Protein AF-A0A9E2D275-F1 (afdb_monomer)

Sequence (272 aa):
MRRSPLTLILDYNFMIFQKTLVPFGWICVVFSLLLLLASIFDAEAPVVVIVILFSPLLLIGIYCIWKKEKIIDGAMKRYQKNALRIQSVEQFIINKLDALKRRREAVQEVKLIVAKYCRNCGKDVNAKAEICTNCGVRPLNEKKFCQECGVETNSNQEICIKCGVRLKTFMSNTANGSPANTDFSNLPQYYQDEFRKIFESNETYKGKWNWAAFGFGPIWALTKGVWVAPLIDIVGASATLGVVGVIYWFIFAIRGNYMYYSYIAKNKQLPI

Structure (mmCIF, N/CA/C/O backbone):
data_AF-A0A9E2D275-F1
#
_entry.id   AF-A0A9E2D275-F1
#
loop_
_atom_site.group_PDB
_atom_site.id
_atom_site.type_symbol
_atom_site.label_atom_id
_atom_site.label_alt_id
_atom_site.label_comp_id
_atom_site.label_asym_id
_atom_site.label_entity_id
_atom_site.label_seq_id
_atom_site.pdbx_PDB_ins_code
_atom_site.Cartn_x
_atom_site.Cartn_y
_atom_site.Cartn_z
_atom_site.occupancy
_atom_site.B_iso_or_equiv
_atom_site.auth_seq_id
_atom_site.auth_comp_id
_atom_site.auth_asym_id
_atom_site.auth_atom_id
_atom_site.pdbx_PDB_model_num
ATOM 1 N N . MET A 1 1 ? -11.882 21.666 -11.024 1.00 42.66 1 MET A N 1
ATOM 2 C CA . MET A 1 1 ? -12.859 21.307 -12.077 1.00 42.66 1 MET A CA 1
ATOM 3 C C . MET A 1 1 ? -12.354 20.076 -12.817 1.00 42.66 1 MET A C 1
ATOM 5 O O . MET A 1 1 ? -11.338 20.160 -13.493 1.00 42.66 1 MET A O 1
ATOM 9 N N . ARG A 1 2 ? -12.980 18.912 -12.607 1.00 47.31 2 ARG A N 1
ATOM 10 C CA . ARG A 1 2 ? -12.556 17.628 -13.191 1.00 47.31 2 ARG A CA 1
ATOM 11 C C . ARG A 1 2 ? -13.205 17.522 -14.581 1.00 47.31 2 ARG A C 1
ATOM 13 O O . ARG A 1 2 ? -14.423 17.407 -14.660 1.00 47.31 2 ARG A O 1
ATOM 20 N N . ARG A 1 3 ? -12.422 17.672 -15.660 1.00 54.16 3 ARG A N 1
ATOM 21 C CA . ARG A 1 3 ? -12.935 17.548 -17.040 1.00 54.16 3 ARG A CA 1
ATOM 22 C C . ARG A 1 3 ? -13.504 16.141 -17.232 1.00 54.16 3 ARG A C 1
ATOM 24 O O . ARG A 1 3 ? -12.900 15.171 -16.773 1.00 54.16 3 ARG A O 1
ATOM 31 N N . SER A 1 4 ? -14.684 16.040 -17.839 1.00 61.75 4 SER A N 1
ATOM 32 C CA . SER A 1 4 ? -15.336 14.751 -18.050 1.00 61.75 4 SER A CA 1
ATOM 33 C C . SER A 1 4 ? -14.550 13.919 -19.077 1.00 61.75 4 SER A C 1
ATOM 35 O O . SER A 1 4 ? -13.890 14.473 -19.955 1.00 61.75 4 SER A O 1
ATOM 37 N N . PRO A 1 5 ? -14.612 12.580 -19.016 1.00 60.28 5 PRO A N 1
ATOM 38 C CA . PRO A 1 5 ? -13.927 11.722 -19.985 1.00 60.28 5 PRO A CA 1
ATOM 39 C C . PRO A 1 5 ? -14.334 12.009 -21.438 1.00 60.28 5 PRO A C 1
ATOM 41 O O . PRO A 1 5 ? -13.529 11.835 -22.347 1.00 60.28 5 PRO A O 1
ATOM 44 N N . LEU A 1 6 ? -15.563 12.494 -21.656 1.00 56.44 6 LEU A N 1
ATOM 45 C CA . LEU A 1 6 ? -16.073 12.865 -22.977 1.00 56.44 6 LEU A CA 1
ATOM 46 C C . LEU A 1 6 ? -15.348 14.073 -23.583 1.00 56.44 6 LEU A C 1
ATOM 48 O O . LEU A 1 6 ? -15.085 14.075 -24.783 1.00 56.44 6 LEU A O 1
ATOM 52 N N . THR A 1 7 ? -14.987 15.077 -22.776 1.00 65.94 7 THR A N 1
ATOM 53 C CA . THR A 1 7 ? -14.269 16.251 -23.295 1.00 65.94 7 THR A CA 1
ATOM 54 C C . THR A 1 7 ? -12.829 15.907 -23.667 1.00 65.94 7 THR A C 1
ATOM 56 O O . THR A 1 7 ? -12.340 16.372 -24.688 1.00 65.94 7 THR A O 1
ATOM 59 N N . LEU A 1 8 ? -12.196 14.979 -22.941 1.00 65.12 8 LEU A N 1
ATOM 60 C CA . LEU A 1 8 ? -10.883 14.432 -23.309 1.00 65.12 8 LEU A CA 1
ATOM 61 C C . LEU A 1 8 ? -10.904 13.649 -24.635 1.00 65.12 8 LEU A C 1
ATOM 63 O O . LEU A 1 8 ? -9.911 13.648 -25.358 1.00 65.12 8 LEU A O 1
ATOM 67 N N . ILE A 1 9 ? -12.019 12.988 -24.966 1.00 61.38 9 ILE A N 1
ATOM 68 C CA . ILE A 1 9 ? -12.172 12.245 -26.228 1.00 61.38 9 ILE A CA 1
ATOM 69 C C . ILE A 1 9 ? -12.334 13.203 -27.417 1.00 61.38 9 ILE A C 1
ATOM 71 O O . ILE A 1 9 ? -11.731 12.980 -28.467 1.00 61.38 9 ILE A O 1
ATOM 75 N N . LEU A 1 10 ? -13.116 14.275 -27.256 1.00 65.44 10 LEU A N 1
ATOM 76 C CA . LEU A 1 10 ? -13.313 15.283 -28.303 1.00 65.44 10 LEU A CA 1
ATOM 77 C C . LEU A 1 10 ? -12.023 16.067 -28.591 1.00 65.44 10 LEU A C 1
ATOM 79 O O . LEU A 1 10 ? -11.655 16.209 -29.758 1.00 65.44 10 LEU A O 1
ATOM 83 N N . ASP A 1 11 ? -11.290 16.467 -27.547 1.00 69.94 11 ASP A N 1
ATOM 84 C CA . ASP A 1 11 ? -10.000 17.158 -27.680 1.00 69.94 11 ASP A CA 1
ATOM 85 C C . ASP A 1 11 ? -8.958 16.282 -28.410 1.00 69.94 11 ASP A C 1
ATOM 87 O O . ASP A 1 11 ? -8.165 16.768 -29.218 1.00 69.94 11 ASP A O 1
ATOM 91 N N . TYR A 1 12 ? -8.983 14.965 -28.177 1.00 66.31 12 TYR A N 1
ATOM 92 C CA . TYR A 1 12 ? -8.072 14.012 -28.814 1.00 66.31 12 TYR A CA 1
ATOM 93 C C . TYR A 1 12 ? -8.376 13.785 -30.300 1.00 66.31 12 TYR A C 1
ATOM 95 O O . TYR A 1 12 ? -7.458 13.835 -31.120 1.00 66.31 12 TYR A O 1
ATOM 103 N N . ASN A 1 13 ? -9.648 13.591 -30.668 1.00 62.88 13 ASN A N 1
ATOM 104 C CA . ASN A 1 13 ? -10.039 13.419 -32.072 1.00 62.88 13 ASN A CA 1
ATOM 105 C C . ASN A 1 13 ? -9.713 14.671 -32.905 1.00 62.88 13 ASN A C 1
ATOM 107 O O . ASN A 1 13 ? -9.234 14.554 -34.033 1.00 62.88 13 ASN A O 1
ATOM 111 N N . PHE A 1 14 ? -9.897 15.862 -32.328 1.00 68.25 14 PHE A N 1
ATOM 112 C CA . PHE A 1 14 ? -9.516 17.127 -32.957 1.00 68.25 14 PHE A CA 1
ATOM 113 C C . PHE A 1 14 ? -7.990 17.256 -33.125 1.00 68.25 14 PHE A C 1
ATOM 115 O O . PHE A 1 14 ? -7.507 17.637 -34.192 1.00 68.25 14 PHE A O 1
ATOM 122 N N . MET A 1 15 ? -7.211 16.855 -32.112 1.00 65.94 15 MET A N 1
ATOM 123 C CA . MET A 1 15 ? -5.747 16.892 -32.179 1.00 65.94 15 MET A CA 1
ATOM 124 C C . MET A 1 15 ? -5.167 15.893 -33.199 1.00 65.94 15 MET A C 1
ATOM 126 O O . MET A 1 15 ? -4.182 16.216 -33.865 1.00 65.94 15 MET A O 1
ATOM 130 N N . ILE A 1 16 ? -5.761 14.701 -33.348 1.00 59.97 16 ILE A N 1
ATOM 131 C CA . ILE A 1 16 ? -5.366 13.732 -34.388 1.00 59.97 16 ILE A CA 1
ATOM 132 C C . ILE A 1 16 ? -5.643 14.299 -35.777 1.00 59.97 16 ILE A C 1
ATOM 134 O O . ILE A 1 16 ? -4.751 14.275 -36.626 1.00 59.97 16 ILE A O 1
ATOM 138 N N . PHE A 1 17 ? -6.842 14.847 -36.000 1.00 59.75 17 PHE A N 1
ATOM 139 C CA . PHE A 1 17 ? -7.238 15.416 -37.289 1.00 59.75 17 PHE A CA 1
ATOM 140 C C . PHE A 1 17 ? -6.269 16.515 -37.751 1.00 59.75 17 PHE A C 1
ATOM 142 O O . PHE A 1 17 ? -5.816 16.512 -38.895 1.00 59.75 17 PHE A O 1
ATOM 149 N N . GLN A 1 18 ? -5.862 17.401 -36.837 1.00 59.53 18 GLN A N 1
ATOM 150 C CA . GLN A 1 18 ? -4.934 18.488 -37.149 1.00 59.53 18 GLN A CA 1
ATOM 151 C C . GLN A 1 18 ? -3.500 18.002 -37.440 1.00 59.53 18 GLN A C 1
ATOM 153 O O . GLN A 1 18 ? -2.785 18.628 -38.221 1.00 59.53 18 GLN A O 1
ATOM 158 N N . LYS A 1 19 ? -3.060 16.892 -36.834 1.00 59.81 19 LYS A N 1
ATOM 159 C CA . LYS A 1 19 ? -1.675 16.401 -36.952 1.00 59.81 19 LYS A CA 1
ATOM 160 C C . LYS A 1 19 ? -1.439 15.412 -38.091 1.00 59.81 19 LYS A C 1
ATOM 162 O O . LYS A 1 19 ? -0.292 15.257 -38.493 1.00 59.81 19 LYS A O 1
ATOM 167 N N . THR A 1 20 ? -2.476 14.757 -38.607 1.00 57.22 20 THR A N 1
ATOM 168 C CA . THR A 1 20 ? -2.333 13.695 -39.622 1.00 57.22 20 THR A CA 1
ATOM 169 C C . THR A 1 20 ? -2.683 14.155 -41.033 1.00 57.22 20 THR A C 1
ATOM 171 O O . THR A 1 20 ? -1.906 13.927 -41.954 1.00 57.22 20 THR A O 1
ATOM 174 N N . LEU A 1 21 ? -3.805 14.850 -41.226 1.00 57.62 21 LEU A N 1
ATOM 175 C CA . LEU A 1 21 ? -4.276 15.222 -42.568 1.00 57.62 21 LEU A CA 1
ATOM 176 C C . LEU A 1 21 ? -3.505 16.393 -43.188 1.00 57.62 21 LEU A C 1
ATOM 178 O O . LEU A 1 21 ? -3.302 16.430 -44.399 1.00 57.62 21 LEU A O 1
ATOM 182 N N . VAL A 1 22 ? -3.021 17.321 -42.361 1.00 59.62 22 VAL A N 1
ATOM 183 C CA . VAL A 1 22 ? -2.295 18.509 -42.828 1.00 59.62 22 VAL A CA 1
ATOM 184 C C . VAL A 1 22 ? -0.918 18.161 -43.427 1.00 59.62 22 VAL A C 1
ATOM 186 O O . VAL A 1 22 ? -0.677 18.540 -44.571 1.00 59.62 22 VAL A O 1
ATOM 189 N N . PRO A 1 23 ? -0.010 17.418 -42.761 1.00 61.00 23 PRO A N 1
ATOM 190 C CA .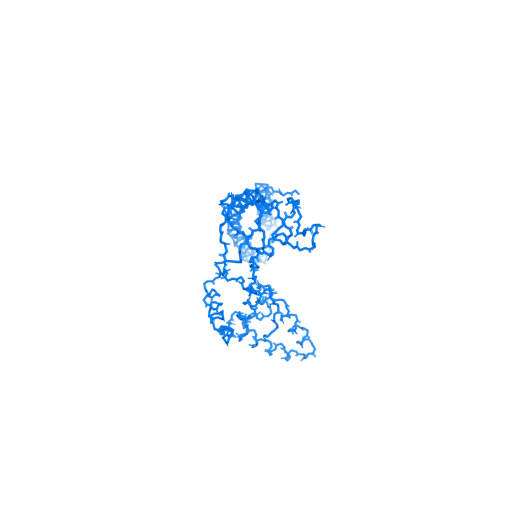 PRO A 1 23 ? 1.331 17.185 -43.309 1.00 61.00 23 PRO A CA 1
ATOM 191 C C . PRO A 1 23 ? 1.350 16.274 -44.547 1.00 61.00 23 PRO A C 1
ATOM 193 O O . PRO A 1 23 ? 2.173 16.493 -45.433 1.00 61.00 23 PRO A O 1
ATOM 196 N N . PHE A 1 24 ? 0.437 15.301 -44.661 1.00 61.09 24 PHE A N 1
ATOM 197 C CA . PHE A 1 24 ? 0.357 14.438 -45.850 1.00 61.09 24 PHE A CA 1
ATOM 198 C C . PHE A 1 24 ? -0.048 15.215 -47.111 1.00 61.09 24 PHE A C 1
ATOM 200 O O . PHE A 1 24 ? 0.517 14.977 -48.178 1.00 61.09 24 PHE A O 1
ATOM 207 N N . GLY A 1 25 ? -0.963 16.184 -46.987 1.00 67.44 25 GLY A N 1
ATOM 208 C CA . GLY A 1 25 ? -1.340 17.059 -48.099 1.00 67.44 25 GLY A CA 1
ATOM 209 C C . GLY A 1 25 ? -0.167 17.908 -48.594 1.00 67.44 25 GLY A C 1
ATOM 210 O O . GLY A 1 25 ? 0.095 17.962 -49.794 1.00 67.44 25 GLY A O 1
ATOM 211 N N . TRP A 1 26 ? 0.599 18.504 -47.675 1.00 67.50 26 TRP A N 1
ATOM 212 C CA . TRP A 1 26 ? 1.756 19.333 -48.029 1.00 67.50 26 TRP A CA 1
ATOM 213 C C . TRP A 1 26 ? 2.893 18.536 -48.675 1.00 67.50 26 TRP A C 1
ATOM 215 O O . TRP A 1 26 ? 3.494 19.019 -49.630 1.00 67.50 26 TRP A O 1
ATOM 225 N N . ILE A 1 27 ? 3.164 17.308 -48.223 1.00 70.00 27 ILE A N 1
ATOM 226 C CA . ILE A 1 27 ? 4.230 16.473 -48.801 1.00 70.00 27 ILE A CA 1
ATOM 227 C C . ILE A 1 27 ? 3.905 16.084 -50.250 1.00 70.00 27 ILE A C 1
ATOM 229 O O . ILE A 1 27 ? 4.774 16.196 -51.113 1.00 70.00 27 ILE A O 1
ATOM 233 N N . CYS A 1 28 ? 2.660 15.699 -50.550 1.00 67.44 28 CYS A N 1
ATOM 234 C CA . CYS A 1 28 ? 2.246 15.382 -51.922 1.00 67.44 28 CYS A CA 1
ATOM 235 C C . CYS A 1 28 ? 2.307 16.607 -52.845 1.00 67.44 28 CYS A C 1
ATOM 237 O O . CYS A 1 28 ? 2.733 16.484 -53.994 1.00 67.44 28 CYS A O 1
ATOM 239 N N . VAL A 1 29 ? 1.928 17.788 -52.346 1.00 74.69 29 VAL A N 1
ATOM 240 C CA . VAL A 1 29 ? 2.002 19.044 -53.110 1.00 74.69 29 VAL A CA 1
ATOM 241 C C . VAL A 1 29 ? 3.455 19.432 -53.382 1.00 74.69 29 VAL A C 1
ATOM 243 O O . VAL A 1 29 ? 3.794 19.723 -54.524 1.00 74.69 29 VAL A O 1
ATOM 246 N N . VAL A 1 30 ? 4.335 19.366 -52.378 1.00 76.44 30 VAL A N 1
ATOM 247 C CA . VAL A 1 30 ? 5.764 19.687 -52.533 1.00 76.44 30 VAL A CA 1
ATOM 248 C C . VAL A 1 30 ? 6.457 18.699 -53.473 1.00 76.44 30 VAL A C 1
ATOM 250 O O . VAL A 1 30 ? 7.217 19.118 -54.341 1.00 76.44 30 VAL A O 1
ATOM 253 N N . PHE A 1 31 ? 6.164 17.401 -53.362 1.00 74.69 31 PHE A N 1
ATOM 254 C CA . PHE A 1 31 ? 6.733 16.384 -54.248 1.00 74.69 31 PHE A CA 1
ATOM 255 C C . PHE A 1 31 ? 6.256 16.549 -55.699 1.00 74.69 31 PHE A C 1
ATOM 257 O O . PHE A 1 31 ? 7.064 16.486 -56.623 1.00 74.69 31 PHE A O 1
ATOM 264 N N . SER A 1 32 ? 4.967 16.847 -55.902 1.00 77.75 32 SER A N 1
ATOM 265 C CA . SER A 1 32 ? 4.414 17.115 -57.238 1.00 77.75 32 SER A CA 1
ATOM 266 C C . SER A 1 32 ? 5.001 18.391 -57.850 1.00 77.75 32 SER A C 1
ATOM 268 O O . SER A 1 32 ? 5.326 18.405 -59.032 1.00 77.75 32 SER A O 1
ATOM 270 N N . LEU A 1 33 ? 5.202 19.443 -57.046 1.00 75.00 33 LEU A N 1
ATOM 271 C CA . LEU A 1 33 ? 5.814 20.697 -57.490 1.00 75.00 33 LEU A CA 1
ATOM 272 C C . LEU A 1 33 ? 7.294 20.509 -57.859 1.00 75.00 33 LEU A C 1
ATOM 274 O O . LEU A 1 33 ? 7.745 21.062 -58.855 1.00 75.00 33 LEU A O 1
ATOM 278 N N . LEU A 1 34 ? 8.041 19.700 -57.100 1.00 72.00 34 LEU A N 1
ATOM 279 C CA . LEU A 1 34 ? 9.446 19.388 -57.38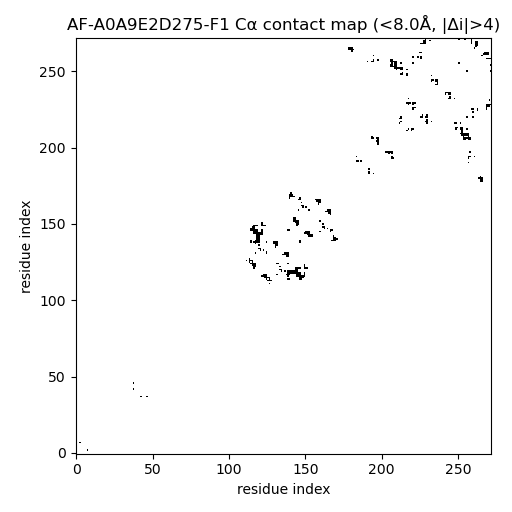5 1.00 72.00 34 LEU A CA 1
ATOM 280 C C . LEU A 1 34 ? 9.617 18.559 -58.663 1.00 72.00 34 LEU A C 1
ATOM 282 O O . LEU A 1 34 ? 10.528 18.836 -59.438 1.00 72.00 34 LEU A O 1
ATOM 286 N N . LEU A 1 35 ? 8.733 17.588 -58.917 1.00 71.12 35 LEU A N 1
ATOM 287 C CA . LEU A 1 35 ? 8.729 16.828 -60.173 1.00 71.12 35 LEU A CA 1
ATOM 288 C C . LEU A 1 35 ? 8.381 17.713 -61.376 1.00 71.12 35 LEU A C 1
ATOM 290 O O . LEU A 1 35 ? 9.002 17.599 -62.430 1.00 71.12 35 LEU A O 1
ATOM 294 N N . LEU A 1 36 ? 7.426 18.627 -61.203 1.00 73.12 36 LEU A N 1
ATOM 295 C CA . LEU A 1 36 ? 7.015 19.558 -62.249 1.00 73.12 36 LEU A CA 1
ATOM 296 C C . LEU A 1 36 ? 8.124 20.584 -62.543 1.00 73.12 36 LEU A C 1
ATOM 298 O O . LEU A 1 36 ? 8.441 20.824 -63.704 1.00 73.12 36 LEU A O 1
ATOM 302 N N . LEU A 1 37 ? 8.808 21.098 -61.515 1.00 69.81 37 LEU A N 1
ATOM 303 C CA . LEU A 1 37 ? 9.999 21.940 -61.676 1.00 69.81 37 LEU A CA 1
ATOM 304 C C . LEU A 1 37 ? 11.154 21.183 -62.350 1.00 69.81 37 LEU A C 1
ATOM 306 O O . LEU A 1 37 ? 11.775 21.723 -63.259 1.00 69.81 37 LEU A O 1
ATOM 310 N N . ALA A 1 38 ? 11.407 19.924 -61.986 1.00 64.75 38 ALA A N 1
ATOM 311 C CA . ALA A 1 38 ? 12.437 19.111 -62.637 1.00 64.75 38 ALA A CA 1
ATOM 312 C C . ALA A 1 38 ? 12.160 18.891 -64.137 1.00 64.75 38 ALA A C 1
ATOM 314 O O . ALA A 1 38 ? 13.101 18.858 -64.925 1.00 64.75 38 ALA A O 1
ATOM 315 N N . SER A 1 39 ? 10.883 18.802 -64.538 1.00 67.69 39 SER A N 1
ATOM 316 C CA . SER A 1 39 ? 10.485 18.683 -65.950 1.00 67.69 39 SER A CA 1
ATOM 317 C C . SER A 1 39 ? 10.586 19.985 -66.754 1.00 67.69 39 SER A C 1
ATOM 319 O O . SER A 1 39 ? 10.698 19.932 -67.972 1.00 67.69 39 SER A O 1
ATOM 321 N N . ILE A 1 40 ? 10.554 21.149 -66.092 1.00 70.94 40 ILE A N 1
ATOM 322 C CA . ILE A 1 40 ? 10.630 22.466 -66.749 1.00 70.94 40 ILE A CA 1
ATOM 323 C C . ILE A 1 40 ? 12.082 22.876 -67.045 1.00 70.94 40 ILE A C 1
ATOM 325 O O . ILE A 1 40 ? 12.318 23.629 -67.984 1.00 70.94 40 ILE A O 1
ATOM 329 N N . PHE A 1 41 ? 13.053 22.405 -66.256 1.00 65.38 41 PHE A N 1
ATOM 330 C CA . PHE A 1 41 ? 14.435 22.903 -66.290 1.00 65.38 41 PHE A CA 1
ATOM 331 C C . PHE A 1 41 ? 15.448 22.010 -67.035 1.00 65.38 41 PHE A C 1
ATOM 333 O O . PHE A 1 41 ? 16.641 22.257 -66.890 1.00 65.38 41 PHE A O 1
ATOM 340 N N . ASP A 1 42 ? 15.014 20.997 -67.806 1.00 64.62 42 ASP A N 1
ATOM 341 C CA . ASP A 1 42 ? 15.900 20.034 -68.507 1.00 64.62 42 ASP A CA 1
ATOM 342 C C . ASP A 1 42 ? 17.075 19.568 -67.620 1.00 64.62 42 ASP A C 1
ATOM 344 O O . ASP A 1 42 ? 18.244 19.551 -68.008 1.00 64.62 42 ASP A O 1
ATOM 348 N N . ALA A 1 43 ? 16.765 19.258 -66.357 1.00 55.66 43 ALA A N 1
ATOM 349 C CA . ALA A 1 43 ? 17.783 18.980 -65.358 1.00 55.66 43 ALA A CA 1
ATOM 350 C C . ALA A 1 43 ? 18.570 17.714 -65.730 1.00 55.66 43 ALA A C 1
ATOM 352 O O . ALA A 1 43 ? 17.993 16.639 -65.909 1.00 55.66 43 ALA A O 1
ATOM 353 N N . GLU A 1 44 ? 19.898 17.833 -65.806 1.00 64.50 44 GLU A N 1
ATOM 354 C CA . GLU A 1 44 ? 20.785 16.705 -66.078 1.00 64.50 44 GLU A CA 1
ATOM 355 C C . GLU A 1 44 ? 20.570 15.557 -65.064 1.00 64.50 44 GLU A C 1
ATOM 357 O O . GLU A 1 44 ? 20.197 15.764 -63.901 1.00 64.50 44 GLU A O 1
ATOM 362 N N . ALA A 1 45 ? 20.883 14.329 -65.499 1.00 61.78 45 ALA A N 1
ATOM 363 C CA . ALA A 1 45 ? 20.767 13.057 -64.771 1.00 61.78 45 ALA A CA 1
ATOM 364 C C . ALA A 1 45 ? 21.006 13.057 -63.232 1.00 61.78 45 ALA A C 1
ATOM 366 O O . ALA A 1 45 ? 20.307 12.299 -62.549 1.00 61.78 45 ALA A O 1
ATOM 367 N N . PRO A 1 46 ? 21.923 13.846 -62.624 1.00 62.84 46 PRO A N 1
ATOM 368 C CA . PRO A 1 46 ? 22.121 13.863 -61.168 1.00 62.84 46 PRO A CA 1
ATOM 369 C C . PRO A 1 46 ? 20.880 14.168 -60.313 1.00 62.84 46 PRO A C 1
ATOM 371 O O . PRO A 1 46 ? 20.762 13.605 -59.223 1.00 62.84 46 PRO A O 1
ATOM 374 N N . VAL A 1 47 ? 19.934 15.006 -60.757 1.00 66.88 47 VAL A N 1
ATOM 375 C CA . VAL A 1 47 ? 18.767 15.369 -59.916 1.00 66.88 47 VAL A CA 1
ATOM 376 C C . VAL A 1 47 ? 17.812 14.184 -59.746 1.00 66.88 47 VAL A C 1
ATOM 378 O O . VAL A 1 47 ? 17.333 13.915 -58.643 1.00 66.88 4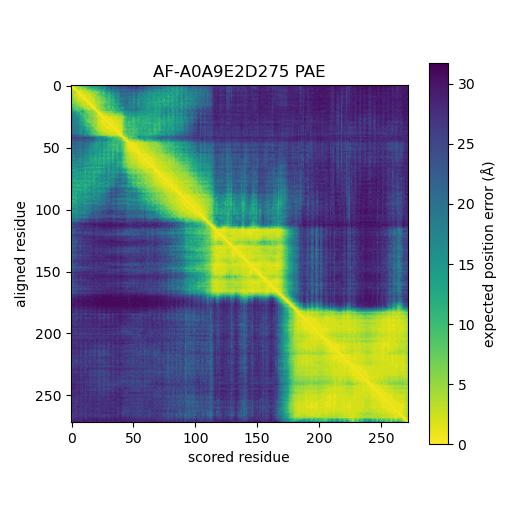7 VAL A O 1
ATOM 381 N N . VAL A 1 48 ? 17.595 13.415 -60.816 1.00 67.50 48 VAL A N 1
ATOM 382 C CA . VAL A 1 48 ? 16.765 12.202 -60.790 1.00 67.50 48 VAL A CA 1
ATOM 383 C C . VAL A 1 48 ? 17.391 11.138 -59.885 1.00 67.50 48 VAL A C 1
ATOM 385 O O . VAL A 1 48 ? 16.687 10.502 -59.100 1.00 67.50 48 VAL A O 1
ATOM 388 N N . VAL A 1 49 ? 18.721 10.996 -59.919 1.00 69.88 49 VAL A N 1
ATOM 389 C CA . VAL A 1 49 ? 19.456 10.069 -59.044 1.00 69.88 49 VAL A CA 1
ATOM 390 C C . VAL A 1 49 ? 19.287 10.450 -57.571 1.00 69.88 49 VAL A C 1
ATOM 392 O O . VAL A 1 49 ? 19.019 9.578 -56.749 1.00 69.88 49 VAL A O 1
ATOM 395 N N . ILE A 1 50 ? 19.356 11.738 -57.225 1.00 73.44 50 ILE A N 1
ATOM 396 C CA . ILE A 1 50 ? 19.128 12.204 -55.848 1.00 73.44 50 ILE A CA 1
ATOM 397 C C . ILE A 1 50 ? 17.694 11.877 -55.396 1.00 73.44 50 ILE A C 1
ATOM 399 O O . ILE A 1 50 ? 17.507 11.286 -54.334 1.00 73.44 50 ILE A O 1
ATOM 403 N N . VAL A 1 51 ? 16.670 12.169 -56.202 1.00 72.19 51 VAL A N 1
ATOM 404 C CA . VAL A 1 51 ? 15.270 11.862 -55.838 1.00 72.19 51 VAL A CA 1
ATOM 405 C C . VAL A 1 51 ? 15.060 10.358 -55.616 1.00 72.19 51 VAL A C 1
ATOM 407 O O . VAL A 1 51 ? 14.412 9.963 -54.643 1.00 72.19 51 VAL A O 1
ATOM 410 N N . ILE A 1 52 ? 15.654 9.510 -56.461 1.00 77.50 52 ILE A N 1
ATOM 411 C CA . ILE A 1 52 ? 15.575 8.049 -56.326 1.00 77.50 52 ILE A CA 1
ATOM 412 C C . ILE A 1 52 ? 16.316 7.562 -55.073 1.00 77.50 52 ILE A C 1
ATOM 414 O O . ILE A 1 52 ? 15.799 6.699 -54.365 1.00 77.50 52 ILE A O 1
ATOM 418 N N . LEU A 1 53 ? 17.485 8.127 -54.753 1.00 77.81 53 LEU A N 1
ATOM 419 C CA . LEU A 1 53 ? 18.274 7.721 -53.585 1.00 77.81 53 LEU A CA 1
ATOM 420 C C . LEU A 1 53 ? 17.632 8.133 -52.251 1.00 77.81 53 LEU A C 1
ATOM 422 O O . LEU A 1 53 ? 17.736 7.396 -51.271 1.00 77.81 53 LEU A O 1
ATOM 426 N N . PHE A 1 54 ? 16.940 9.275 -52.197 1.00 80.50 54 PHE A N 1
ATOM 427 C CA . PHE A 1 54 ? 16.335 9.776 -50.956 1.00 80.50 54 PHE A CA 1
ATOM 428 C C . PHE A 1 54 ? 14.870 9.352 -50.746 1.00 80.50 54 PHE A C 1
ATOM 430 O O . PHE A 1 54 ? 14.389 9.366 -49.609 1.00 80.50 54 PHE A O 1
ATOM 437 N N . SER A 1 55 ? 14.163 8.908 -51.791 1.00 82.38 55 SER A N 1
ATOM 438 C CA . SER A 1 55 ? 12.772 8.428 -51.694 1.00 82.38 55 SER A CA 1
ATOM 439 C C . SER A 1 55 ? 12.578 7.265 -50.693 1.00 82.38 55 SER A C 1
ATOM 441 O O . SER A 1 55 ? 11.673 7.347 -49.854 1.00 82.38 55 SER A O 1
ATOM 443 N N . PRO A 1 56 ? 13.452 6.235 -50.640 1.00 83.12 56 PRO A N 1
ATOM 444 C CA . PRO A 1 56 ? 13.352 5.171 -49.638 1.00 83.12 56 PRO A CA 1
ATOM 445 C C . PRO A 1 56 ? 13.475 5.673 -48.192 1.00 83.12 56 PRO A C 1
ATOM 447 O O . PRO A 1 56 ? 12.767 5.184 -47.312 1.00 83.12 56 PRO A O 1
ATOM 450 N N . LEU A 1 57 ? 14.327 6.673 -47.933 1.00 80.88 57 LEU A N 1
ATOM 451 C CA . LEU A 1 57 ? 14.502 7.245 -46.592 1.00 80.88 57 LEU A CA 1
ATOM 452 C C . LEU A 1 57 ? 13.259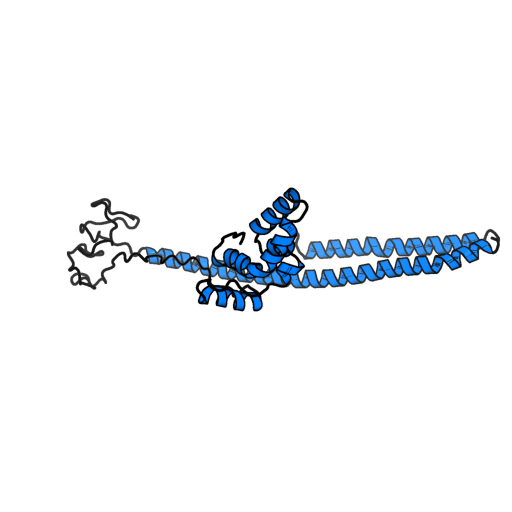 8.019 -46.136 1.00 80.88 57 LEU A C 1
ATOM 454 O O . LEU A 1 57 ? 12.864 7.914 -44.973 1.00 80.88 57 LEU A O 1
ATOM 458 N N . LEU A 1 58 ? 12.597 8.734 -47.053 1.00 81.31 58 LEU A N 1
ATOM 459 C CA . LEU A 1 58 ? 11.319 9.394 -46.773 1.00 81.31 58 LEU A CA 1
ATOM 460 C C . LEU A 1 58 ? 10.213 8.379 -46.463 1.00 81.31 58 LEU A C 1
ATOM 462 O O . LEU A 1 58 ? 9.486 8.551 -45.483 1.00 81.31 58 LEU A O 1
ATOM 466 N N . LEU A 1 59 ? 10.120 7.289 -47.231 1.00 83.62 59 LEU A N 1
ATOM 467 C CA . LEU A 1 59 ? 9.144 6.224 -46.979 1.00 83.62 59 LEU A CA 1
ATOM 468 C C . LEU A 1 59 ? 9.378 5.527 -45.629 1.00 83.62 59 LEU A C 1
ATOM 470 O O . LEU A 1 59 ? 8.418 5.278 -44.897 1.00 83.62 59 LEU A O 1
ATOM 474 N N . ILE A 1 60 ? 10.638 5.278 -45.250 1.00 82.56 60 ILE A N 1
ATOM 475 C CA . ILE A 1 60 ? 10.993 4.744 -43.924 1.00 82.56 60 ILE A CA 1
ATOM 476 C C . ILE A 1 60 ? 10.591 5.729 -42.817 1.00 82.56 60 ILE A C 1
ATOM 478 O O . ILE A 1 60 ? 10.019 5.315 -41.806 1.00 82.56 60 ILE A O 1
ATOM 482 N N . GLY A 1 61 ? 10.835 7.029 -43.007 1.00 79.56 61 GLY A N 1
ATOM 483 C CA . GLY A 1 61 ? 10.414 8.075 -42.074 1.00 79.56 61 GLY A CA 1
ATOM 484 C C . GLY A 1 61 ? 8.898 8.089 -41.856 1.00 79.56 61 GLY A C 1
ATOM 485 O O . GLY A 1 61 ? 8.434 8.048 -40.713 1.00 79.56 61 GLY A O 1
ATOM 486 N N . ILE A 1 62 ? 8.121 8.057 -42.942 1.00 83.81 62 ILE A N 1
ATOM 487 C CA . ILE A 1 62 ? 6.652 8.007 -42.905 1.00 83.81 62 ILE A CA 1
ATOM 488 C C . ILE A 1 62 ? 6.166 6.726 -42.212 1.00 83.81 62 ILE A C 1
ATOM 490 O O . ILE A 1 62 ? 5.297 6.788 -41.339 1.00 83.81 62 ILE A O 1
ATOM 494 N N . TYR A 1 63 ? 6.758 5.572 -42.531 1.00 83.12 63 TYR A N 1
ATOM 495 C CA . TYR A 1 63 ? 6.416 4.299 -41.896 1.00 83.12 63 TYR A CA 1
ATOM 496 C C . TYR A 1 63 ? 6.688 4.308 -40.384 1.00 83.12 63 TYR A C 1
ATOM 498 O O . TYR A 1 63 ? 5.856 3.846 -39.600 1.00 83.12 63 TYR A O 1
ATOM 506 N N . CYS A 1 64 ? 7.816 4.875 -39.947 1.00 80.44 64 CYS A N 1
ATOM 507 C CA . CYS A 1 64 ? 8.149 5.015 -38.529 1.00 80.44 64 CYS A CA 1
ATOM 508 C C . CYS A 1 64 ? 7.152 5.913 -37.782 1.00 80.44 64 CYS A C 1
ATOM 510 O O . CYS A 1 64 ? 6.746 5.579 -36.664 1.00 80.44 64 CYS A O 1
ATOM 512 N N . ILE A 1 65 ? 6.717 7.018 -38.398 1.00 77.81 65 ILE A N 1
ATOM 513 C CA . ILE A 1 65 ? 5.693 7.910 -37.835 1.00 77.81 65 ILE A CA 1
ATOM 514 C C . ILE A 1 65 ? 4.353 7.170 -37.713 1.00 77.81 65 ILE A C 1
ATOM 516 O O . ILE A 1 65 ? 3.775 7.131 -36.625 1.00 77.81 65 ILE A O 1
ATOM 520 N N . TRP A 1 66 ? 3.911 6.498 -38.780 1.00 82.56 66 TRP A N 1
ATOM 521 C CA . TRP A 1 66 ? 2.667 5.720 -38.795 1.00 82.56 66 TRP A CA 1
ATOM 522 C C . TRP A 1 66 ? 2.666 4.585 -37.757 1.00 82.56 66 TRP A C 1
ATOM 524 O O . TRP A 1 66 ? 1.699 4.388 -37.016 1.00 82.56 66 TRP A O 1
ATOM 534 N N . LYS A 1 67 ? 3.780 3.851 -37.638 1.00 82.88 67 LYS A N 1
ATOM 535 C CA . LYS A 1 67 ? 3.922 2.759 -36.665 1.00 82.88 67 LYS A CA 1
ATOM 536 C C . LYS A 1 67 ? 3.870 3.273 -35.225 1.00 82.88 67 LYS A C 1
ATOM 538 O O . LYS A 1 67 ? 3.264 2.627 -34.368 1.00 82.88 67 LYS A O 1
ATOM 543 N N . LYS A 1 68 ? 4.473 4.434 -34.951 1.00 77.06 68 LYS A N 1
ATOM 544 C CA . LYS A 1 68 ? 4.426 5.078 -33.630 1.00 77.06 68 LYS A CA 1
ATOM 545 C C . LYS A 1 68 ? 2.996 5.467 -33.248 1.00 77.06 68 LYS A C 1
ATOM 547 O O . LYS A 1 68 ? 2.599 5.234 -32.109 1.00 77.06 68 LYS A O 1
ATOM 552 N N . GLU A 1 69 ? 2.215 5.986 -34.192 1.00 76.19 69 GLU A N 1
ATOM 553 C CA . GLU A 1 69 ? 0.811 6.348 -33.974 1.00 76.19 69 GLU A CA 1
ATOM 554 C C . GLU A 1 69 ? -0.046 5.129 -33.599 1.00 76.19 69 GLU A C 1
ATOM 556 O O . GLU A 1 69 ? -0.712 5.136 -32.564 1.00 76.19 69 GLU A O 1
ATOM 561 N N . LYS A 1 70 ? 0.089 4.010 -34.325 1.00 77.06 70 LYS A N 1
ATOM 562 C CA . LYS A 1 70 ? -0.623 2.759 -33.996 1.00 77.06 70 LYS A CA 1
ATOM 563 C C . LYS A 1 70 ? -0.312 2.222 -32.597 1.00 77.06 70 LYS A C 1
ATOM 565 O O . LYS A 1 70 ? -1.192 1.664 -31.935 1.00 77.06 70 LYS A O 1
ATOM 570 N N . ILE A 1 71 ? 0.929 2.374 -32.134 1.00 81.06 71 ILE A N 1
ATOM 571 C CA . ILE A 1 71 ? 1.331 1.965 -30.780 1.00 81.06 71 ILE A CA 1
ATOM 572 C C . ILE A 1 71 ? 0.651 2.85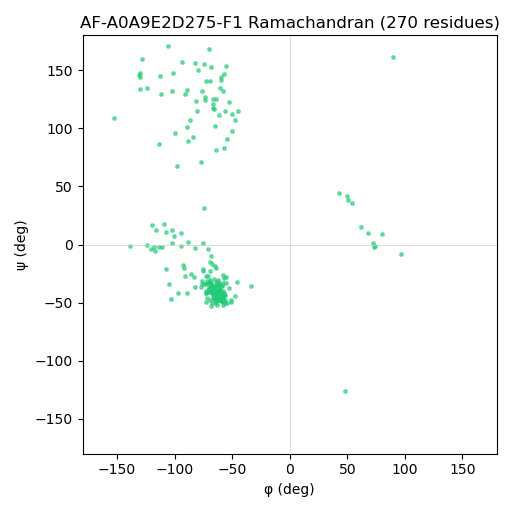2 -29.726 1.00 81.06 71 ILE A C 1
ATOM 574 O O . ILE A 1 71 ? 0.161 2.334 -28.716 1.00 81.06 71 ILE A O 1
ATOM 578 N N . ILE A 1 72 ? 0.583 4.164 -29.971 1.00 75.88 72 ILE A N 1
ATOM 579 C CA . ILE A 1 72 ? -0.061 5.137 -29.079 1.00 75.88 72 ILE A CA 1
ATOM 580 C C . ILE A 1 72 ? -1.570 4.875 -28.999 1.00 75.88 72 ILE A C 1
ATOM 582 O O . ILE A 1 72 ? -2.106 4.795 -27.892 1.00 75.88 72 ILE A O 1
ATOM 586 N N . ASP A 1 73 ? -2.237 4.623 -30.127 1.00 78.69 73 ASP A N 1
ATOM 587 C CA . ASP A 1 73 ? -3.669 4.291 -30.168 1.00 78.69 73 ASP A CA 1
ATOM 588 C C . ASP A 1 73 ? -3.995 3.053 -29.320 1.00 78.69 73 ASP A C 1
ATOM 590 O O . ASP A 1 73 ? -4.957 3.025 -28.543 1.00 78.69 73 ASP A O 1
ATOM 594 N N . GLY A 1 74 ? -3.167 2.010 -29.437 1.00 80.00 74 GLY A N 1
ATOM 595 C CA . GLY A 1 74 ? -3.319 0.783 -28.660 1.00 80.00 74 GLY A CA 1
ATOM 596 C C . GLY A 1 74 ? -3.124 1.006 -27.158 1.00 80.00 74 GLY A C 1
ATOM 597 O O . GLY A 1 74 ? -3.857 0.437 -26.343 1.00 80.00 74 GLY A O 1
ATOM 598 N N . ALA A 1 75 ? -2.159 1.845 -26.774 1.00 78.69 75 ALA A N 1
ATOM 599 C CA . ALA A 1 75 ? -1.934 2.217 -25.379 1.00 78.69 75 ALA A CA 1
ATOM 600 C C . ALA A 1 75 ? -3.103 3.037 -24.809 1.00 78.69 75 ALA A C 1
ATOM 602 O O . ALA A 1 75 ? -3.561 2.756 -23.699 1.00 78.69 75 ALA A O 1
ATOM 603 N N . MET A 1 76 ? -3.647 3.972 -25.589 1.00 77.94 76 MET A N 1
ATOM 604 C CA . MET A 1 76 ? -4.766 4.822 -25.182 1.00 77.94 76 MET A CA 1
ATOM 605 C C . MET A 1 76 ? -6.063 4.036 -24.982 1.00 77.94 76 MET A C 1
ATOM 607 O O . MET A 1 76 ? -6.741 4.229 -23.973 1.00 77.94 76 MET A O 1
ATOM 611 N N . LYS A 1 77 ? -6.377 3.071 -25.856 1.00 84.69 77 LYS A N 1
ATOM 612 C CA . LYS A 1 77 ? -7.542 2.185 -25.661 1.00 84.69 77 LYS A CA 1
ATOM 613 C C . LYS A 1 77 ? -7.445 1.372 -24.366 1.00 84.69 77 LYS A C 1
ATOM 615 O O . LYS A 1 77 ? -8.440 1.208 -23.657 1.00 84.69 77 LYS A O 1
ATOM 620 N N . ARG A 1 78 ? -6.244 0.888 -24.016 1.00 82.12 78 ARG A N 1
ATOM 621 C CA . ARG A 1 78 ? -6.004 0.205 -22.729 1.00 82.12 78 ARG A CA 1
ATOM 622 C C . ARG A 1 78 ? -6.182 1.156 -21.547 1.00 82.12 78 ARG A C 1
ATOM 624 O O . ARG A 1 78 ? -6.812 0.777 -20.561 1.00 82.12 78 ARG A O 1
ATOM 631 N N . TYR A 1 79 ? -5.678 2.383 -21.662 1.00 77.31 79 TYR A N 1
ATOM 632 C CA . TYR A 1 79 ? -5.847 3.413 -20.640 1.00 77.31 79 TYR A CA 1
ATOM 633 C C . TYR A 1 79 ? -7.330 3.737 -20.399 1.00 77.31 79 TYR A C 1
ATOM 635 O O . TYR A 1 79 ? -7.785 3.698 -19.258 1.00 77.31 79 TYR A O 1
ATOM 643 N N . GLN A 1 80 ? -8.111 3.949 -21.463 1.00 80.81 80 GLN A N 1
ATOM 644 C CA . GLN A 1 80 ? -9.551 4.219 -21.375 1.00 80.81 80 GLN A CA 1
ATOM 645 C C . GLN A 1 80 ? -10.322 3.078 -20.700 1.00 80.81 80 GLN A C 1
ATOM 647 O O . GLN A 1 80 ? -11.122 3.318 -19.794 1.00 80.81 80 GLN A O 1
ATOM 652 N N . LYS A 1 81 ? -10.049 1.825 -21.089 1.00 84.25 81 LYS A N 1
ATOM 653 C CA . LYS A 1 81 ? -10.686 0.649 -20.476 1.00 84.25 81 LYS A CA 1
ATOM 654 C C . LYS A 1 81 ? -10.381 0.555 -18.978 1.00 84.25 81 LYS A C 1
ATOM 656 O O . LYS A 1 81 ? -11.269 0.245 -18.184 1.00 84.25 81 LYS A O 1
ATOM 661 N N . ASN A 1 82 ? -9.142 0.846 -18.585 1.00 81.44 82 ASN A N 1
ATOM 662 C CA . ASN A 1 82 ? -8.740 0.839 -17.182 1.00 81.44 82 ASN A CA 1
ATOM 663 C C . ASN A 1 82 ? -9.367 2.002 -16.395 1.00 81.44 82 ASN A C 1
ATOM 665 O O . ASN A 1 82 ? -9.802 1.786 -15.267 1.00 81.44 82 ASN A O 1
ATOM 669 N N . ALA A 1 83 ? -9.491 3.193 -16.987 1.00 78.69 83 ALA A N 1
ATOM 670 C CA . ALA A 1 83 ? -10.129 4.348 -16.353 1.00 78.69 83 ALA A CA 1
ATOM 671 C C . ALA A 1 83 ? -11.610 4.088 -16.010 1.00 78.69 83 ALA A C 1
ATOM 673 O O . ALA A 1 83 ? -12.041 4.356 -14.890 1.00 78.69 83 ALA A O 1
ATOM 674 N N . LEU A 1 84 ? -12.369 3.476 -16.928 1.00 81.50 84 LEU A N 1
ATOM 675 C CA . LEU A 1 84 ? -13.761 3.065 -16.685 1.00 81.50 84 LEU A CA 1
ATOM 676 C C . LEU A 1 84 ? -13.875 2.044 -15.543 1.00 81.50 84 LEU A C 1
ATOM 678 O O . LEU A 1 84 ? -14.767 2.133 -14.699 1.00 81.50 84 LEU A O 1
ATOM 682 N N . ARG A 1 85 ? -12.940 1.087 -15.479 1.00 81.31 85 ARG A N 1
ATOM 683 C CA . ARG A 1 85 ? -12.897 0.099 -14.394 1.00 81.31 85 ARG A CA 1
ATOM 684 C C . ARG A 1 85 ? -12.622 0.765 -13.044 1.00 81.31 85 ARG A C 1
ATOM 686 O O . ARG A 1 85 ? -13.295 0.434 -12.073 1.00 81.31 85 ARG A O 1
ATOM 693 N N . ILE A 1 86 ? -11.695 1.722 -12.987 1.00 80.25 86 ILE A N 1
ATOM 694 C CA . ILE A 1 86 ? -11.395 2.490 -11.767 1.00 80.25 86 ILE A CA 1
ATOM 695 C C . ILE A 1 86 ? -12.639 3.249 -11.289 1.00 80.25 86 ILE A C 1
ATOM 697 O O . ILE A 1 86 ? -12.980 3.154 -10.115 1.00 80.25 86 ILE A O 1
ATOM 701 N N . GLN A 1 87 ? -13.383 3.894 -12.192 1.00 83.94 87 GLN A N 1
ATOM 702 C CA . GLN A 1 87 ? -14.616 4.608 -11.841 1.00 83.94 87 GLN A CA 1
ATOM 703 C C . GLN A 1 87 ? -15.682 3.680 -11.226 1.00 83.94 87 GLN A C 1
ATOM 705 O O . GLN A 1 87 ? -16.349 4.046 -10.259 1.00 83.94 87 GLN A O 1
ATOM 710 N N . SER A 1 88 ? -15.813 2.450 -11.735 1.00 85.94 88 SER A N 1
ATOM 711 C CA . SER A 1 88 ? -16.734 1.458 -11.159 1.00 85.94 88 SER A CA 1
ATOM 712 C C . SER A 1 88 ? -16.341 1.027 -9.738 1.00 85.94 88 SER A C 1
ATOM 714 O O . SER A 1 88 ? -17.204 0.835 -8.881 1.00 85.94 88 SER A O 1
ATOM 716 N N . VAL A 1 89 ? -15.035 0.929 -9.464 1.00 86.94 89 VAL A N 1
ATOM 717 C CA . VAL A 1 89 ? -14.502 0.588 -8.139 1.00 86.94 89 VAL A CA 1
ATOM 718 C C . VAL A 1 89 ? -14.666 1.760 -7.174 1.00 86.94 89 VAL A C 1
ATOM 720 O O . VAL A 1 89 ? -15.079 1.542 -6.039 1.00 86.94 89 VAL A O 1
ATOM 723 N N . GLU A 1 90 ? -14.416 2.997 -7.616 1.00 86.69 90 GLU A N 1
ATOM 724 C CA . GLU A 1 90 ? -14.671 4.200 -6.813 1.00 86.69 90 GLU A CA 1
ATOM 725 C C . GLU A 1 90 ? -16.132 4.248 -6.357 1.00 86.69 90 GLU A C 1
ATOM 727 O O . GLU A 1 90 ? -16.401 4.406 -5.165 1.00 86.69 90 GLU A O 1
ATOM 732 N N . GLN A 1 91 ? -17.076 4.012 -7.273 1.00 87.31 91 GLN A N 1
ATOM 733 C CA . GLN A 1 91 ? -18.496 3.995 -6.931 1.00 87.31 91 GLN A CA 1
ATOM 734 C C . GLN A 1 91 ? -18.841 2.875 -5.939 1.00 87.31 91 GLN A C 1
ATOM 736 O O . GLN A 1 91 ? -19.607 3.087 -4.998 1.00 87.31 91 GLN A O 1
ATOM 741 N N . PHE A 1 92 ? -18.249 1.689 -6.104 1.00 91.12 92 PHE A N 1
ATOM 742 C CA . PHE A 1 92 ? -18.424 0.583 -5.163 1.00 91.12 92 PHE A CA 1
ATOM 743 C C . PHE A 1 92 ? -17.897 0.922 -3.758 1.00 91.12 92 PHE A C 1
ATOM 745 O O . PHE A 1 92 ? -18.567 0.639 -2.760 1.00 91.12 92 PHE A O 1
ATOM 752 N N . ILE A 1 93 ? -16.723 1.556 -3.669 1.00 89.75 93 ILE A N 1
ATOM 753 C CA . ILE A 1 93 ? -16.118 1.983 -2.400 1.00 89.75 93 ILE A CA 1
ATOM 754 C C . ILE A 1 93 ? -16.995 3.035 -1.715 1.00 89.75 93 ILE A C 1
ATOM 756 O O . ILE A 1 93 ? -17.268 2.894 -0.523 1.00 89.75 93 ILE A O 1
ATOM 760 N N . ILE A 1 94 ? -17.476 4.043 -2.452 1.00 90.38 94 ILE A N 1
ATOM 761 C CA . ILE A 1 94 ? -18.376 5.085 -1.926 1.00 90.38 94 ILE A CA 1
ATOM 762 C C . ILE A 1 94 ? -19.641 4.446 -1.342 1.00 90.38 94 ILE A C 1
ATOM 764 O O . ILE A 1 94 ? -19.959 4.665 -0.173 1.00 90.38 94 ILE A O 1
ATOM 768 N N . ASN A 1 95 ? -20.291 3.556 -2.096 1.00 93.00 95 ASN A N 1
ATOM 769 C CA . ASN A 1 95 ? -21.505 2.874 -1.646 1.00 93.00 95 ASN A CA 1
ATOM 770 C C . ASN A 1 95 ? -21.275 2.061 -0.355 1.00 93.00 95 ASN A C 1
ATOM 772 O O . ASN A 1 95 ? -22.109 2.080 0.558 1.00 93.00 95 ASN A O 1
ATOM 776 N N . LYS A 1 96 ? -20.137 1.355 -0.241 1.00 94.50 96 LYS A N 1
ATOM 777 C CA . LYS A 1 96 ? -19.771 0.638 0.994 1.00 94.50 96 LYS A CA 1
ATOM 778 C C . LYS A 1 96 ? -19.474 1.587 2.150 1.00 94.50 96 LYS A C 1
ATOM 780 O O . LYS A 1 96 ? -19.880 1.300 3.277 1.00 94.50 96 LYS A O 1
ATOM 785 N N . LEU A 1 97 ? -18.778 2.692 1.897 1.00 93.56 97 LEU A N 1
ATOM 786 C CA . LEU A 1 97 ? -18.459 3.680 2.920 1.00 93.56 97 LEU A CA 1
ATOM 787 C C . LEU A 1 97 ? -19.736 4.286 3.514 1.00 93.56 97 LEU A C 1
ATOM 789 O O . LEU A 1 97 ? -19.853 4.383 4.734 1.00 93.56 97 LEU A O 1
ATOM 793 N N . ASP A 1 98 ? -20.722 4.607 2.678 1.00 93.94 98 ASP A N 1
ATOM 794 C CA . ASP A 1 98 ? -22.009 5.146 3.125 1.00 93.94 98 ASP A CA 1
ATOM 795 C C . ASP A 1 98 ? -22.843 4.110 3.890 1.00 93.94 98 ASP A C 1
ATOM 797 O O . ASP A 1 98 ? -23.536 4.437 4.856 1.00 93.94 98 ASP A O 1
ATOM 801 N N . ALA A 1 99 ? -22.749 2.828 3.527 1.00 90.25 99 ALA A N 1
ATOM 802 C CA . ALA A 1 99 ? -23.334 1.752 4.326 1.00 90.25 99 ALA A CA 1
ATOM 803 C C . ALA A 1 99 ? -22.672 1.633 5.715 1.00 90.25 99 ALA A C 1
ATOM 805 O O . ALA A 1 99 ? -23.365 1.441 6.714 1.00 90.25 99 ALA A O 1
ATOM 806 N N . LEU A 1 100 ? -21.346 1.778 5.806 1.00 90.94 100 LEU A N 1
ATOM 807 C CA . LEU A 1 100 ? -20.621 1.733 7.081 1.00 90.94 100 LEU A CA 1
ATOM 808 C C . LEU A 1 100 ? -20.886 2.959 7.959 1.00 90.94 100 LEU A C 1
ATOM 810 O O . LEU A 1 100 ? -21.005 2.805 9.173 1.00 90.94 100 LEU A O 1
ATOM 814 N N . LYS A 1 101 ? -21.00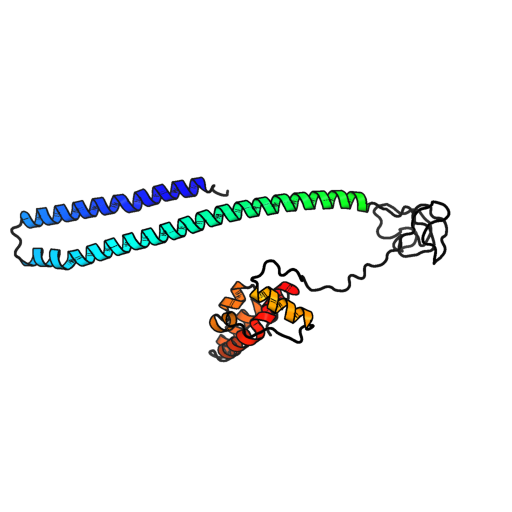8 4.156 7.374 1.00 95.06 101 LYS A N 1
ATOM 815 C CA . LYS A 1 101 ? -21.400 5.368 8.111 1.00 95.06 101 LYS A CA 1
ATOM 816 C C . LYS A 1 101 ? -22.768 5.196 8.764 1.00 95.06 101 LYS A C 1
ATOM 818 O O . LYS A 1 101 ? -22.865 5.365 9.974 1.00 95.06 101 LYS A O 1
ATOM 823 N N . ARG A 1 102 ? -23.763 4.711 8.011 1.00 88.94 102 ARG A N 1
ATOM 824 C CA . ARG A 1 102 ? -25.095 4.389 8.553 1.00 88.94 102 ARG A CA 1
ATOM 825 C C . ARG A 1 102 ? -25.033 3.377 9.696 1.00 88.94 102 ARG A C 1
ATOM 827 O O . ARG A 1 102 ? -25.687 3.549 10.718 1.00 88.94 102 ARG A O 1
ATOM 834 N N . ARG A 1 103 ? -24.191 2.342 9.573 1.00 87.62 103 ARG A N 1
ATOM 835 C CA . ARG A 1 103 ? -23.953 1.390 10.674 1.00 87.62 103 ARG A CA 1
ATOM 836 C C . ARG A 1 103 ? -23.314 2.059 11.891 1.00 87.62 103 ARG A C 1
ATOM 838 O O . ARG A 1 103 ? -23.706 1.753 13.008 1.00 87.62 103 ARG A O 1
ATOM 845 N N . ARG A 1 104 ? -22.342 2.957 11.703 1.00 86.00 104 ARG A N 1
ATOM 846 C CA . ARG A 1 104 ? -21.704 3.701 12.801 1.00 86.00 104 ARG A CA 1
ATOM 847 C C . ARG A 1 104 ? -22.707 4.597 13.523 1.00 86.00 104 ARG A C 1
ATOM 849 O O . ARG A 1 104 ? -22.673 4.637 14.745 1.00 86.00 104 ARG A O 1
ATOM 856 N N . GLU A 1 105 ? -23.576 5.282 12.789 1.00 84.75 105 GLU A N 1
ATOM 857 C CA . GLU A 1 105 ? -24.636 6.129 13.349 1.00 84.75 105 GLU A CA 1
ATOM 858 C C . GLU A 1 105 ? -25.624 5.299 14.180 1.00 84.75 105 GLU A C 1
ATOM 860 O O . GLU A 1 105 ? -25.849 5.621 15.344 1.00 84.75 105 GLU A O 1
ATOM 865 N N . ALA A 1 106 ? -26.082 4.154 13.661 1.00 75.06 106 ALA A N 1
ATOM 866 C CA . ALA A 1 106 ? -26.930 3.223 14.412 1.00 75.06 106 ALA A CA 1
ATOM 867 C C . ALA A 1 106 ? -26.227 2.640 15.658 1.00 75.06 106 ALA A C 1
ATOM 869 O O . ALA A 1 106 ? -26.820 2.517 16.725 1.00 75.06 106 ALA A O 1
ATOM 870 N N . VAL A 1 107 ? -24.934 2.305 15.569 1.00 74.00 107 VAL A N 1
ATOM 871 C CA . VAL A 1 107 ? -24.152 1.832 16.729 1.00 74.00 107 VAL A CA 1
ATOM 872 C C . VAL A 1 107 ? -23.936 2.947 17.753 1.00 74.00 107 VAL A C 1
ATOM 874 O O . VAL A 1 107 ? -23.925 2.676 18.951 1.00 74.00 107 VAL A O 1
ATOM 877 N N . GLN A 1 108 ? -23.765 4.194 17.314 1.00 68.94 108 GLN A N 1
ATOM 878 C CA . GLN A 1 108 ? -23.621 5.341 18.207 1.00 68.94 108 GLN A CA 1
ATOM 879 C C . GLN A 1 108 ? -24.909 5.599 18.995 1.00 68.94 108 GLN A C 1
ATOM 881 O O . GLN A 1 108 ? -24.832 5.922 20.180 1.00 68.94 108 GLN A O 1
ATOM 886 N N . GLU A 1 109 ? -26.068 5.392 18.374 1.00 59.84 109 GLU A N 1
ATOM 887 C CA . GLU A 1 109 ? -27.368 5.426 19.046 1.00 59.84 109 GLU A CA 1
ATOM 888 C C . GLU A 1 109 ? -27.479 4.319 20.111 1.00 59.84 109 GLU A C 1
ATOM 890 O O . GLU A 1 109 ? -27.874 4.579 21.244 1.00 59.84 109 GLU A O 1
ATOM 895 N N . VAL A 1 110 ? -27.000 3.105 19.810 1.00 61.03 110 VAL A N 1
ATOM 896 C CA . VAL A 1 110 ? -26.974 1.982 20.768 1.00 61.03 110 VAL A CA 1
ATOM 897 C C . VAL A 1 110 ? -25.915 2.162 21.868 1.00 61.03 110 VAL A C 1
ATOM 899 O O . VAL A 1 110 ? -26.086 1.654 2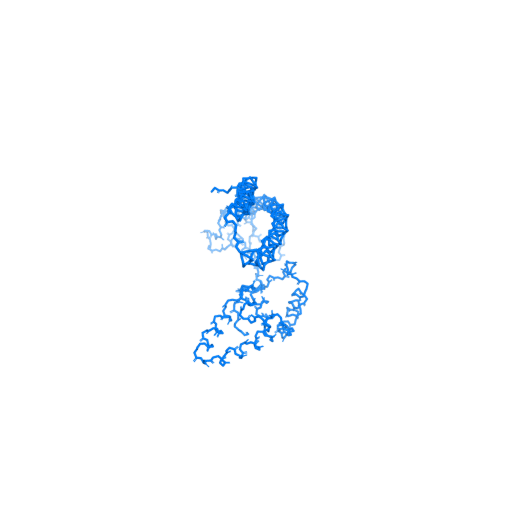2.972 1.00 61.03 110 VAL A O 1
ATOM 902 N N . LYS A 1 111 ? -24.822 2.902 21.629 1.00 52.41 111 LYS A N 1
ATOM 903 C CA . LYS A 1 111 ? -23.734 3.120 22.607 1.00 52.41 111 LYS A CA 1
ATOM 904 C C . LYS A 1 111 ? -24.156 3.978 23.809 1.00 52.41 111 LYS A C 1
ATOM 906 O O . LYS A 1 111 ? -23.449 3.996 24.815 1.00 52.41 111 LYS A O 1
ATOM 911 N N . LEU A 1 112 ? -25.333 4.599 23.766 1.00 53.19 112 LEU A N 1
ATOM 912 C CA . LEU A 1 112 ? -25.992 5.253 24.901 1.00 53.19 112 LEU A CA 1
ATOM 913 C C . LEU A 1 112 ? -26.601 4.261 25.917 1.00 53.19 112 LEU A C 1
ATOM 915 O O . LEU A 1 112 ? -27.562 4.601 26.601 1.00 53.19 112 LEU A O 1
ATOM 919 N N . ILE A 1 113 ? -26.022 3.064 26.106 1.00 55.25 113 ILE A N 1
ATOM 920 C CA . ILE A 1 113 ? -26.300 2.256 27.310 1.00 55.25 113 ILE A CA 1
ATOM 921 C C . ILE A 1 113 ? -25.516 2.845 28.479 1.00 55.25 113 ILE A C 1
ATOM 923 O O . ILE A 1 113 ? -24.495 2.332 28.939 1.00 55.25 113 ILE A O 1
ATOM 927 N N . VAL A 1 114 ? -25.997 4.007 28.877 1.00 61.06 114 VAL A N 1
ATOM 928 C CA . VAL A 1 114 ? -25.540 4.827 29.975 1.00 61.06 114 VAL A CA 1
ATOM 929 C C . VAL A 1 114 ? -25.829 4.082 31.263 1.00 61.06 114 VAL A C 1
ATOM 931 O O . VAL A 1 114 ? -26.979 3.788 31.563 1.00 61.06 114 VAL A O 1
ATOM 934 N N . ALA A 1 115 ? -24.791 3.807 32.047 1.00 65.19 115 ALA A N 1
ATOM 935 C CA . ALA A 1 115 ? -24.989 3.534 33.461 1.00 65.19 115 ALA A CA 1
ATOM 936 C C . ALA A 1 115 ? -25.728 4.735 34.057 1.00 65.19 115 ALA A C 1
ATOM 938 O O . ALA A 1 115 ? -25.179 5.827 34.043 1.00 65.19 115 ALA A O 1
ATOM 939 N N . LYS A 1 116 ? -26.958 4.567 34.535 1.00 83.75 116 LYS A N 1
ATOM 940 C CA . LYS A 1 116 ? -27.700 5.634 35.215 1.00 83.75 116 LYS A CA 1
ATOM 941 C C . LYS A 1 116 ? -27.108 5.938 36.595 1.00 83.75 116 LYS A C 1
ATOM 943 O O . LYS A 1 116 ? -27.192 7.069 37.063 1.00 83.75 116 LYS A O 1
ATOM 948 N N . TYR A 1 117 ? -26.465 4.944 37.214 1.00 91.25 117 TYR A N 1
ATOM 949 C CA . TYR A 1 117 ? -25.833 5.031 38.530 1.00 91.25 117 TYR A CA 1
ATOM 950 C C . TYR A 1 117 ? -24.391 4.508 38.523 1.00 91.25 117 TYR A C 1
ATOM 952 O O . TYR A 1 117 ? -24.036 3.572 37.802 1.00 91.25 117 TYR A O 1
ATOM 960 N N . CYS A 1 118 ? -23.547 5.099 39.367 1.00 92.50 118 CYS A N 1
ATOM 961 C CA . CYS A 1 118 ? -22.169 4.677 39.573 1.00 92.50 118 CYS A CA 1
ATOM 962 C C . CYS A 1 118 ? -22.108 3.378 40.384 1.00 92.50 118 CYS A C 1
ATOM 964 O O . CYS A 1 118 ? -22.545 3.329 41.532 1.00 92.50 118 CYS A O 1
ATOM 966 N N . ARG A 1 119 ? -21.455 2.348 39.847 1.00 91.69 119 ARG A N 1
ATOM 967 C CA . ARG A 1 119 ? -21.249 1.060 40.519 1.00 91.69 119 ARG A CA 1
ATOM 968 C C . ARG A 1 119 ? -20.254 1.099 41.687 1.00 91.69 119 ARG A C 1
ATOM 970 O O . ARG A 1 119 ? -20.086 0.076 42.345 1.00 91.69 119 ARG A O 1
ATOM 977 N N . ASN A 1 120 ? -19.607 2.241 41.955 1.00 93.06 120 ASN A N 1
ATOM 978 C CA . ASN A 1 120 ? -18.744 2.441 43.128 1.00 93.06 120 ASN A CA 1
ATOM 979 C C . ASN A 1 120 ? -19.457 3.139 44.297 1.00 93.06 120 ASN A C 1
ATOM 981 O O . ASN A 1 120 ? -19.240 2.744 45.435 1.00 93.06 120 ASN A O 1
ATOM 985 N N . CYS A 1 121 ? -20.278 4.164 44.037 1.00 93.62 121 CYS A N 1
ATOM 986 C CA . CYS A 1 121 ? -20.902 4.974 45.095 1.00 93.62 121 CYS A CA 1
ATOM 987 C C . CYS A 1 121 ? -22.438 4.988 45.088 1.00 93.62 121 CYS A C 1
ATOM 989 O O . CYS A 1 121 ? -23.032 5.642 45.938 1.00 93.62 121 CYS A O 1
ATOM 991 N N . GLY A 1 122 ? -23.085 4.344 44.112 1.00 92.00 122 GLY A N 1
ATOM 992 C CA . GLY A 1 122 ? -24.544 4.236 44.026 1.00 92.00 122 GLY A CA 1
ATOM 993 C C . GLY A 1 122 ? -25.279 5.517 43.617 1.00 92.00 122 GLY A C 1
ATOM 994 O O . GLY A 1 122 ? -26.496 5.480 43.467 1.00 92.00 122 GLY A O 1
ATOM 995 N N . LYS A 1 123 ? -24.577 6.640 43.405 1.00 93.19 123 LYS A N 1
ATOM 996 C CA . LYS A 1 123 ? -25.182 7.914 42.976 1.00 93.19 123 LYS A CA 1
ATOM 997 C C . LYS A 1 123 ? -25.407 7.980 41.469 1.00 93.19 123 LYS A C 1
ATOM 999 O O . LYS A 1 123 ? -24.738 7.280 40.706 1.00 93.19 123 LYS A O 1
ATOM 1004 N N . ASP A 1 124 ? -26.345 8.823 41.061 1.00 91.56 124 ASP A N 1
ATOM 1005 C CA . ASP A 1 124 ? -26.671 9.092 39.668 1.00 91.56 124 ASP A CA 1
ATOM 1006 C C . ASP A 1 124 ? -25.461 9.651 38.908 1.00 91.56 124 ASP A C 1
ATOM 1008 O O . ASP A 1 124 ? -24.618 10.375 39.451 1.00 91.56 124 ASP A O 1
ATOM 1012 N N . VAL A 1 125 ? -25.342 9.259 37.642 1.00 88.94 125 VAL A N 1
ATOM 1013 C CA . VAL A 1 125 ? -24.286 9.736 36.749 1.00 88.94 125 VAL A CA 1
ATOM 1014 C C . VAL A 1 125 ? -24.888 10.207 35.434 1.00 88.94 125 VAL A C 1
ATOM 1016 O O . VAL A 1 125 ? -25.863 9.657 34.925 1.00 88.94 125 VAL A O 1
ATOM 1019 N N . ASN A 1 126 ? -24.298 11.258 34.873 1.00 83.56 126 ASN A N 1
ATOM 1020 C CA . ASN A 1 126 ? -24.732 11.795 33.593 1.00 83.56 126 ASN A CA 1
ATOM 1021 C C . ASN A 1 126 ? -24.403 10.807 32.460 1.00 83.56 126 ASN A C 1
ATOM 1023 O O . ASN A 1 126 ? -23.313 10.241 32.417 1.00 83.56 126 ASN A O 1
ATOM 1027 N N . ALA A 1 127 ? -25.314 10.685 31.494 1.00 73.50 127 ALA A N 1
ATOM 1028 C CA . ALA A 1 127 ? -25.154 9.922 30.258 1.00 73.50 127 ALA A CA 1
ATOM 1029 C C . ALA A 1 127 ? -23.835 10.104 29.513 1.00 73.50 127 ALA A C 1
ATOM 1031 O O . ALA A 1 127 ? -23.337 9.175 28.880 1.00 73.50 127 ALA A O 1
ATOM 1032 N N . LYS A 1 128 ? -23.261 11.298 29.587 1.00 73.38 128 LYS A N 1
ATOM 1033 C CA . LYS A 1 128 ? -22.022 11.630 28.887 1.00 73.38 128 LYS A CA 1
ATOM 1034 C C . LYS A 1 128 ? -20.796 11.629 29.803 1.00 73.38 128 LYS A C 1
ATOM 1036 O O . LYS A 1 128 ? -19.706 11.939 29.336 1.00 73.38 128 LYS A O 1
ATOM 1041 N N . ALA A 1 129 ? -20.952 11.311 31.090 1.00 74.31 129 ALA A N 1
ATOM 1042 C CA . ALA A 1 129 ? -19.859 11.364 32.053 1.00 74.31 129 ALA A CA 1
ATOM 1043 C C . ALA A 1 129 ? -18.969 10.117 31.964 1.00 74.31 129 ALA A C 1
ATOM 1045 O O . ALA A 1 129 ? -19.384 9.007 32.294 1.00 74.31 129 ALA A O 1
ATOM 1046 N N . GLU A 1 130 ? -17.709 10.313 31.570 1.00 82.81 130 GLU A N 1
ATOM 1047 C CA . GLU A 1 130 ? -16.687 9.259 31.608 1.00 82.81 130 GLU A CA 1
ATOM 1048 C C . GLU A 1 130 ? -16.254 8.929 33.049 1.00 82.81 130 GLU A C 1
ATOM 1050 O O . GLU A 1 130 ? -15.933 7.781 33.368 1.00 82.81 130 GLU A O 1
ATOM 1055 N N . ILE A 1 131 ? -16.290 9.929 33.934 1.00 87.81 131 ILE A N 1
ATOM 1056 C CA . ILE A 1 131 ? -15.910 9.833 35.345 1.00 87.81 131 ILE A CA 1
ATOM 1057 C C . ILE A 1 131 ? -17.090 10.291 36.202 1.00 87.81 131 ILE A C 1
ATOM 1059 O O . ILE A 1 131 ? -17.718 11.310 35.920 1.00 87.81 131 ILE A O 1
ATOM 1063 N N . CYS A 1 132 ? -17.397 9.539 37.260 1.00 90.88 132 CYS A N 1
ATOM 1064 C CA . CYS A 1 132 ? -18.435 9.914 38.211 1.00 90.88 132 CYS A CA 1
ATOM 1065 C C . CYS A 1 132 ? -18.017 11.175 38.977 1.00 90.88 132 CYS A C 1
ATOM 1067 O O . CYS A 1 132 ? -17.055 11.145 39.744 1.00 90.88 132 CYS A O 1
ATOM 1069 N N . THR A 1 133 ? -18.776 12.260 38.836 1.00 90.31 133 THR A N 1
ATOM 1070 C CA . THR A 1 133 ? -18.535 13.533 39.541 1.00 90.31 133 THR A CA 1
ATOM 1071 C C . THR A 1 133 ? -18.698 13.421 41.057 1.00 90.31 133 THR A C 1
ATOM 1073 O O . THR A 1 133 ? -18.174 14.247 41.793 1.00 90.31 133 THR A O 1
ATOM 1076 N N . ASN A 1 134 ? -19.383 12.380 41.536 1.00 92.75 134 ASN A N 1
ATOM 1077 C CA . ASN A 1 134 ? -19.627 12.154 42.956 1.00 92.75 134 ASN A CA 1
ATOM 1078 C C . ASN A 1 134 ? -18.507 11.394 43.688 1.00 92.75 134 ASN A C 1
ATOM 1080 O O . ASN A 1 134 ? -18.418 11.495 44.907 1.00 92.75 134 ASN A O 1
ATOM 1084 N N . CYS A 1 135 ? -17.709 10.573 42.994 1.00 93.19 135 CYS A N 1
ATOM 1085 C CA . CYS A 1 135 ? -16.677 9.747 43.645 1.00 93.19 135 CYS A CA 1
ATOM 1086 C C . CYS A 1 135 ? -15.341 9.670 42.897 1.00 93.19 135 CYS A C 1
ATOM 1088 O O . CYS A 1 135 ? -14.438 8.980 43.354 1.00 93.19 135 CYS A O 1
ATOM 1090 N N . GLY A 1 136 ? -15.212 10.317 41.735 1.00 89.44 136 GLY A N 1
ATOM 1091 C CA . GLY A 1 136 ? -13.975 10.336 40.948 1.00 89.44 136 GLY A CA 1
ATOM 1092 C C . GLY A 1 136 ? -13.632 9.024 40.232 1.00 89.44 136 GLY A C 1
ATOM 1093 O O . GLY A 1 136 ? -12.619 8.957 39.544 1.00 89.44 136 GLY A O 1
ATOM 1094 N N . VAL A 1 137 ? -14.464 7.982 40.344 1.00 89.81 137 VAL A N 1
ATOM 1095 C CA . VAL A 1 137 ? -14.240 6.672 39.705 1.00 89.81 137 VAL A CA 1
ATOM 1096 C C . VAL A 1 137 ? -15.102 6.528 38.446 1.00 89.81 137 VAL A C 1
ATOM 1098 O O . VAL A 1 137 ? -16.217 7.050 38.373 1.00 89.81 137 VAL A O 1
ATOM 1101 N N . ARG A 1 138 ? -14.612 5.799 37.433 1.00 88.06 138 ARG A N 1
ATOM 1102 C CA . ARG A 1 138 ? -15.405 5.458 36.237 1.00 88.06 138 ARG A CA 1
ATOM 1103 C C . ARG A 1 138 ? -16.683 4.698 36.650 1.00 88.06 138 ARG A C 1
ATOM 1105 O O . ARG A 1 138 ? -16.573 3.726 37.400 1.00 88.06 138 ARG A O 1
ATOM 1112 N N . PRO A 1 139 ? -17.884 5.064 36.155 1.00 88.94 139 PRO A N 1
ATOM 1113 C CA . PRO A 1 139 ? -19.150 4.526 36.665 1.00 88.94 139 PRO A CA 1
ATOM 1114 C C . PRO A 1 139 ? -19.302 3.000 36.664 1.00 88.94 139 PRO A C 1
ATOM 1116 O O . PRO A 1 139 ? -20.018 2.486 37.510 1.00 88.94 139 PRO A O 1
ATOM 1119 N N . LEU A 1 140 ? -18.637 2.264 35.767 1.00 87.88 140 LEU A N 1
ATOM 1120 C CA . LEU A 1 140 ? -18.724 0.794 35.694 1.00 87.88 140 LEU A CA 1
ATOM 1121 C C . LEU A 1 140 ? -17.453 0.070 36.178 1.00 87.88 140 LEU A C 1
ATOM 1123 O O . LEU A 1 140 ? -17.320 -1.127 35.932 1.00 87.88 140 LEU A O 1
ATOM 1127 N N . ASN A 1 141 ? -16.501 0.765 36.811 1.00 86.62 141 ASN A N 1
ATOM 1128 C CA . ASN A 1 141 ? -15.225 0.151 37.213 1.00 86.62 141 ASN A CA 1
ATOM 1129 C C . ASN A 1 141 ? -15.394 -0.883 38.333 1.00 86.62 141 ASN A C 1
ATOM 1131 O O . ASN A 1 141 ? -14.699 -1.889 38.376 1.00 86.62 141 ASN A O 1
ATOM 1135 N N . GLU A 1 142 ? -16.346 -0.626 39.225 1.00 87.88 142 GLU A N 1
ATOM 1136 C CA . GLU A 1 142 ? -16.570 -1.410 40.435 1.00 87.88 142 GLU A CA 1
ATOM 1137 C C . GLU A 1 142 ? -17.810 -2.300 40.329 1.00 87.88 142 GLU A C 1
ATOM 1139 O O . GLU A 1 142 ? -18.609 -2.201 39.393 1.00 87.88 142 GLU A O 1
ATOM 1144 N N . LYS A 1 143 ? -17.971 -3.190 41.313 1.00 90.56 143 LYS A N 1
ATOM 1145 C CA . LYS A 1 143 ? -19.090 -4.143 41.387 1.00 90.56 143 LYS A CA 1
ATOM 1146 C C . LYS A 1 143 ? -20.011 -3.938 42.594 1.00 90.56 143 LYS A C 1
ATOM 1148 O O . LYS A 1 143 ? -20.828 -4.809 42.865 1.00 90.56 143 LYS A O 1
ATOM 1153 N N . LYS A 1 144 ? -19.894 -2.816 43.309 1.00 92.50 144 LYS A N 1
ATOM 1154 C CA . LYS A 1 144 ? -20.601 -2.592 44.581 1.00 92.50 144 LYS A CA 1
ATOM 1155 C C . LYS A 1 144 ? -22.075 -2.257 44.403 1.00 92.50 144 LYS A C 1
ATOM 1157 O O . LYS A 1 144 ? -22.873 -2.664 45.230 1.00 92.50 144 LYS A O 1
ATOM 1162 N N . PHE A 1 145 ? -22.437 -1.542 43.338 1.00 94.19 145 PHE A N 1
ATOM 1163 C C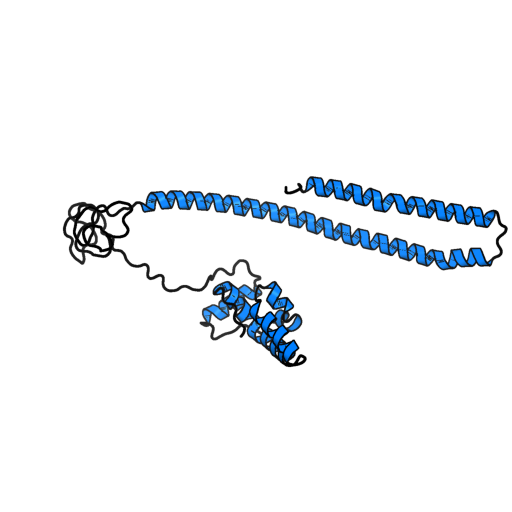A . PHE A 1 145 ? -23.819 -1.119 43.087 1.00 94.19 145 PHE A CA 1
ATOM 1164 C C . PHE A 1 145 ? -24.295 -1.489 41.680 1.00 94.19 145 PHE A C 1
ATOM 1166 O O . PHE A 1 145 ? -23.497 -1.695 40.765 1.00 94.19 145 PHE A O 1
ATOM 1173 N N . CYS A 1 146 ? -25.609 -1.543 41.479 1.00 93.44 146 CYS A N 1
ATOM 1174 C CA . CYS A 1 146 ? -26.242 -1.743 40.182 1.00 93.44 146 CYS A CA 1
ATOM 1175 C C . CYS A 1 146 ? -26.205 -0.463 39.339 1.00 93.44 146 CYS A C 1
ATOM 1177 O O . CYS A 1 146 ? -26.617 0.598 39.805 1.00 93.44 146 CYS A O 1
ATOM 1179 N N . GLN A 1 147 ? -25.802 -0.576 38.069 1.00 90.75 147 GLN A N 1
ATOM 1180 C CA . GLN A 1 147 ? -25.716 0.578 37.172 1.00 90.75 147 GLN A CA 1
ATOM 1181 C C . GLN A 1 147 ? -27.068 1.185 36.761 1.00 90.75 147 GLN A C 1
ATOM 1183 O O . GLN A 1 147 ? -27.081 2.293 36.240 1.00 90.75 147 GLN A O 1
ATOM 1188 N N . GLU A 1 148 ? -28.189 0.485 36.971 1.00 90.62 148 GLU A N 1
ATOM 1189 C CA . GLU A 1 148 ? -29.527 0.967 36.577 1.00 90.62 148 GLU A CA 1
ATOM 1190 C C . GLU A 1 148 ? -30.379 1.461 37.741 1.00 90.62 148 GLU A C 1
ATOM 1192 O O . GLU A 1 148 ? -31.164 2.388 37.568 1.00 90.62 148 GLU A O 1
ATOM 1197 N N . CYS A 1 149 ? -30.254 0.857 38.925 1.00 92.44 149 CYS A N 1
ATOM 1198 C CA . CYS A 1 149 ? -31.120 1.182 40.062 1.00 92.44 149 CYS A CA 1
ATOM 1199 C C . CYS A 1 149 ? -30.368 1.603 41.331 1.00 92.44 149 CYS A C 1
ATOM 1201 O O . CYS A 1 149 ? -31.015 1.831 42.350 1.00 92.44 149 CYS A O 1
ATOM 1203 N N . GLY A 1 150 ? -29.030 1.639 41.307 1.00 91.31 150 GLY A N 1
ATOM 1204 C CA . GLY A 1 150 ? -28.209 2.128 42.421 1.00 91.31 150 GLY A CA 1
ATOM 1205 C C . GLY A 1 150 ? -28.229 1.271 43.693 1.00 91.31 150 GLY A C 1
ATOM 1206 O O . GLY A 1 150 ? -27.719 1.714 44.713 1.00 91.31 150 GLY A O 1
ATOM 1207 N N . VAL A 1 151 ? -28.803 0.060 43.666 1.00 94.50 151 VAL A N 1
ATOM 1208 C CA . VAL A 1 151 ? -28.810 -0.853 44.829 1.00 94.50 151 VAL A CA 1
ATOM 1209 C C . VAL A 1 151 ? -27.476 -1.576 44.963 1.00 94.50 151 VAL A C 1
ATOM 1211 O O . VAL A 1 151 ? -26.832 -1.838 43.948 1.00 94.50 151 VAL A O 1
ATOM 1214 N N . GLU A 1 152 ? -27.088 -1.930 46.184 1.00 94.19 152 GLU A N 1
ATOM 1215 C CA . GLU A 1 152 ? -25.905 -2.753 46.437 1.00 94.19 152 GLU A CA 1
ATOM 1216 C C . GLU A 1 152 ? -26.004 -4.127 45.760 1.00 94.19 152 GLU A C 1
ATOM 1218 O O . GLU A 1 152 ? -27.073 -4.737 45.670 1.00 94.19 152 GLU A O 1
ATOM 1223 N N . THR A 1 153 ? -24.875 -4.599 45.240 1.00 92.25 153 THR A N 1
ATOM 1224 C CA . THR A 1 153 ? -24.736 -5.867 44.522 1.00 92.25 153 THR A CA 1
ATOM 1225 C C . THR A 1 153 ? -23.558 -6.655 45.072 1.00 92.25 153 THR A C 1
ATOM 1227 O O . THR A 1 153 ? -22.532 -6.078 45.428 1.00 92.25 153 THR A O 1
ATOM 1230 N N . ASN A 1 154 ? -23.672 -7.983 45.088 1.00 90.12 154 ASN A N 1
ATOM 1231 C CA . ASN A 1 154 ? -22.570 -8.845 45.516 1.00 90.12 154 ASN A CA 1
ATOM 1232 C C . ASN A 1 154 ? -21.463 -8.922 44.447 1.00 90.12 154 ASN A C 1
ATOM 1234 O O . ASN A 1 154 ? -21.717 -8.771 43.251 1.00 90.12 154 ASN A O 1
ATOM 1238 N N . SER A 1 155 ? -20.232 -9.232 44.862 1.00 83.06 155 SER A N 1
ATOM 1239 C CA . SER A 1 155 ? -19.052 -9.320 43.979 1.00 83.06 155 SER A CA 1
ATOM 1240 C C . SER A 1 155 ? -19.198 -10.335 42.833 1.00 83.06 155 SER A C 1
ATOM 1242 O O . SER A 1 155 ? -18.693 -10.094 41.732 1.00 83.06 155 SER A O 1
ATOM 1244 N N . ASN A 1 156 ? -19.926 -11.429 43.081 1.00 86.44 156 ASN A N 1
ATOM 1245 C CA . ASN A 1 156 ? -20.174 -12.525 42.136 1.00 86.44 156 ASN A CA 1
ATOM 1246 C C . ASN A 1 156 ? -21.553 -12.447 41.458 1.00 86.44 156 ASN A C 1
ATOM 1248 O O . ASN A 1 156 ? -21.967 -13.381 40.779 1.00 86.44 156 ASN A O 1
ATOM 1252 N N . GLN A 1 157 ? -22.296 -11.358 41.657 1.00 87.81 157 GLN A N 1
ATOM 1253 C CA . GLN A 1 157 ? -23.638 -11.221 41.111 1.00 87.81 157 GLN A CA 1
ATOM 1254 C C . GLN A 1 157 ? -23.587 -10.787 39.641 1.00 87.81 157 GLN A C 1
ATOM 1256 O O . GLN A 1 157 ? -23.027 -9.743 39.308 1.00 87.81 157 GLN A O 1
ATOM 1261 N N . GLU A 1 158 ? -24.200 -11.574 38.754 1.00 89.06 158 GLU A N 1
ATOM 1262 C CA . GLU A 1 158 ? -24.262 -11.267 37.315 1.00 89.06 158 GLU A CA 1
ATOM 1263 C C . GLU A 1 158 ? -25.503 -10.464 36.915 1.00 89.06 158 GLU A C 1
ATOM 1265 O O . GLU A 1 158 ? -25.487 -9.731 35.925 1.00 89.06 158 GLU A O 1
ATOM 1270 N N . ILE A 1 159 ? -26.590 -10.595 37.674 1.00 91.50 159 ILE A N 1
ATOM 1271 C CA . ILE A 1 159 ? -27.878 -9.949 37.410 1.00 91.50 159 ILE A CA 1
ATOM 1272 C C . ILE A 1 159 ? -28.350 -9.266 38.690 1.00 91.50 159 ILE A C 1
ATOM 1274 O O . ILE A 1 159 ? -28.299 -9.841 39.776 1.00 91.50 159 ILE A O 1
ATOM 1278 N N . CYS A 1 160 ? -28.814 -8.024 38.585 1.00 94.06 160 CYS A N 1
ATOM 1279 C CA . CYS A 1 160 ? -29.405 -7.318 39.711 1.00 94.06 160 CYS A CA 1
ATOM 1280 C C . CYS A 1 160 ? -30.709 -8.006 40.136 1.00 94.06 160 CYS A C 1
ATOM 1282 O O . CYS A 1 160 ? -31.679 -7.999 39.385 1.00 94.06 160 CYS A O 1
ATOM 1284 N N . ILE A 1 161 ? -30.763 -8.536 41.358 1.00 93.31 161 ILE A N 1
ATOM 1285 C CA . ILE A 1 161 ? -31.959 -9.200 41.901 1.00 93.31 161 ILE A CA 1
ATOM 1286 C C . ILE A 1 161 ? -33.131 -8.235 42.134 1.00 93.31 161 ILE A C 1
ATOM 1288 O O . ILE A 1 161 ? -34.264 -8.678 42.269 1.00 93.31 161 ILE A O 1
ATOM 1292 N N . LYS A 1 162 ? -32.875 -6.917 42.164 1.00 94.00 162 LYS A N 1
ATOM 1293 C CA . LYS A 1 162 ? -33.909 -5.893 42.374 1.00 94.00 162 LYS A CA 1
ATOM 1294 C C . LYS A 1 162 ? -34.553 -5.404 41.077 1.00 94.00 162 LYS A C 1
ATOM 1296 O O . LYS A 1 162 ? -35.756 -5.185 41.054 1.00 94.00 162 LYS A O 1
ATOM 1301 N N . CYS A 1 163 ? -33.770 -5.180 40.019 1.00 92.75 163 CYS A N 1
ATOM 1302 C CA . CYS A 1 163 ? -34.276 -4.604 38.762 1.00 92.75 163 CYS A CA 1
ATOM 1303 C C . CYS A 1 163 ? -34.137 -5.521 37.539 1.00 92.75 163 CYS A C 1
ATOM 1305 O O . CYS A 1 163 ? -34.537 -5.134 36.447 1.00 92.75 163 CYS A O 1
ATOM 1307 N N . GLY A 1 164 ? -33.543 -6.707 37.685 1.00 89.50 164 GLY A N 1
ATOM 1308 C CA . GLY A 1 164 ? -33.406 -7.690 36.607 1.00 89.50 164 GLY A CA 1
ATOM 1309 C C . GLY A 1 164 ? -32.358 -7.358 35.539 1.00 89.50 164 GLY A C 1
ATOM 1310 O O . GLY A 1 164 ? -32.153 -8.157 34.628 1.00 89.50 164 GLY A O 1
ATOM 1311 N N . VAL A 1 165 ? -31.656 -6.219 35.621 1.00 90.31 165 VAL A N 1
ATOM 1312 C CA . VAL A 1 165 ? -30.614 -5.885 34.637 1.00 90.31 165 VAL A CA 1
ATOM 1313 C C . VAL A 1 165 ? -29.368 -6.752 34.827 1.00 90.31 165 VAL A C 1
ATOM 1315 O O . VAL A 1 165 ? -28.913 -6.979 35.951 1.00 90.31 165 VAL A O 1
ATOM 1318 N N . ARG A 1 166 ? -28.747 -7.171 33.721 1.00 89.94 166 ARG A N 1
ATOM 1319 C CA . ARG A 1 166 ? -27.406 -7.768 33.744 1.00 89.94 166 ARG A CA 1
ATOM 1320 C C . ARG A 1 166 ? -26.372 -6.720 34.165 1.00 89.94 166 ARG A C 1
ATOM 1322 O O . ARG A 1 166 ? -26.283 -5.649 33.564 1.00 89.94 166 ARG A O 1
ATOM 1329 N N . LEU A 1 167 ? -25.589 -7.018 35.196 1.00 89.81 167 LEU A N 1
ATOM 1330 C CA . LEU A 1 167 ? -24.579 -6.119 35.745 1.00 89.81 167 LEU A CA 1
ATOM 1331 C C . LEU A 1 167 ? -23.380 -6.034 34.800 1.00 89.81 167 LEU A C 1
ATOM 1333 O O . LEU A 1 167 ? -22.815 -7.046 34.391 1.00 89.81 167 LEU A O 1
ATOM 1337 N N . LYS A 1 168 ? -23.001 -4.808 34.437 1.00 84.38 168 LYS A N 1
ATOM 1338 C CA . LYS A 1 168 ? -21.878 -4.544 33.532 1.00 84.38 168 LYS A CA 1
ATOM 1339 C C . LYS A 1 168 ? -20.677 -4.091 34.341 1.00 84.38 168 LYS A C 1
ATOM 1341 O O . LYS A 1 168 ? -20.799 -3.200 35.178 1.00 84.38 168 LYS A O 1
ATOM 1346 N N . THR A 1 169 ? -19.515 -4.664 34.082 1.00 73.75 169 THR A N 1
ATOM 1347 C CA . THR A 1 169 ? -18.240 -4.142 34.581 1.00 73.75 169 THR A CA 1
ATOM 1348 C C . THR A 1 169 ? -17.457 -3.642 33.382 1.00 73.75 169 THR A C 1
ATOM 1350 O O . THR A 1 169 ? -17.550 -4.228 32.302 1.00 73.75 169 THR A O 1
ATOM 1353 N N . PHE A 1 170 ? -16.698 -2.561 33.559 1.00 68.56 170 PHE A N 1
ATOM 1354 C CA . PHE A 1 170 ? -15.625 -2.209 32.639 1.00 68.56 170 PHE A CA 1
ATOM 1355 C C . PHE A 1 170 ? -14.596 -3.342 32.724 1.00 68.56 170 PHE A C 1
ATOM 1357 O O . PHE A 1 170 ? -13.610 -3.269 33.445 1.00 68.56 170 PHE A O 1
ATOM 1364 N N . MET A 1 171 ? -14.841 -4.441 32.011 1.00 52.31 171 MET A N 1
ATOM 1365 C CA . MET A 1 171 ? -13.723 -5.215 31.520 1.00 52.31 171 MET A CA 1
ATOM 1366 C C . MET A 1 171 ? -13.013 -4.230 30.616 1.00 52.31 171 MET A C 1
ATOM 1368 O O . MET A 1 171 ? -13.571 -3.801 29.599 1.00 52.31 171 MET A O 1
ATOM 1372 N N . SER A 1 172 ? -11.820 -3.793 31.021 1.00 39.84 172 SER A N 1
ATOM 1373 C CA . SER A 1 172 ? -10.895 -3.322 30.017 1.00 39.84 172 SER A CA 1
ATOM 1374 C C . SER A 1 172 ? -10.893 -4.446 28.996 1.00 39.84 172 SER A C 1
ATOM 1376 O O . SER A 1 172 ? -10.444 -5.559 29.276 1.00 39.84 172 SER A O 1
ATOM 1378 N N . ASN A 1 173 ? -11.418 -4.171 27.806 1.00 41.44 173 ASN A N 1
ATOM 1379 C CA . ASN A 1 173 ? -10.747 -4.700 26.648 1.00 41.44 173 ASN A CA 1
ATOM 1380 C C . ASN A 1 173 ? -9.330 -4.184 26.846 1.00 41.44 173 ASN A C 1
ATOM 1382 O O . ASN A 1 173 ? -9.024 -3.038 26.519 1.00 41.44 173 ASN A O 1
ATOM 1386 N N . THR A 1 174 ? -8.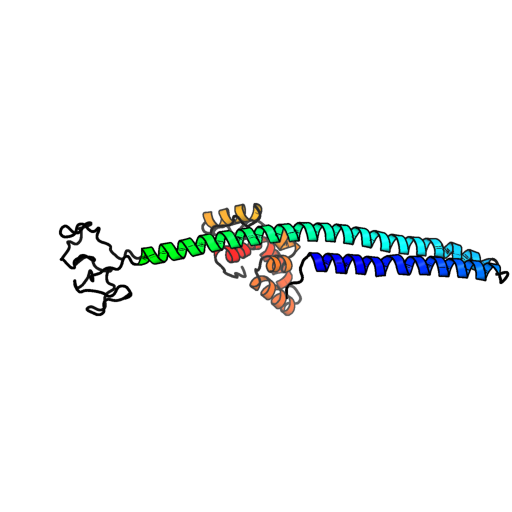507 -4.992 27.516 1.00 34.88 174 THR A N 1
ATOM 1387 C CA . THR A 1 174 ? -7.091 -5.017 27.280 1.00 34.88 174 THR A CA 1
ATOM 1388 C C . THR A 1 174 ? -7.081 -5.161 25.780 1.00 34.88 174 THR A C 1
ATOM 1390 O O . THR A 1 174 ? -7.387 -6.220 25.231 1.00 34.88 174 THR A O 1
ATOM 1393 N N . ALA A 1 175 ? -6.914 -4.022 25.112 1.00 40.72 175 ALA A N 1
ATOM 1394 C CA . ALA A 1 175 ? -6.373 -3.979 23.791 1.00 40.72 175 ALA A CA 1
ATOM 1395 C C . ALA A 1 175 ? -5.026 -4.661 23.984 1.00 40.72 175 ALA A C 1
ATOM 1397 O O . ALA A 1 175 ? -4.022 -4.019 24.281 1.00 40.72 175 ALA A O 1
ATOM 1398 N N . ASN A 1 176 ? -5.054 -5.997 23.951 1.00 38.69 176 ASN A N 1
ATOM 1399 C CA . ASN A 1 176 ? -3.905 -6.804 23.653 1.00 38.69 176 ASN A CA 1
ATOM 1400 C C . ASN A 1 176 ? -3.316 -6.089 22.459 1.00 38.69 176 ASN A C 1
ATOM 1402 O O . ASN A 1 176 ? -4.009 -5.919 21.451 1.00 38.69 176 ASN A O 1
ATOM 1406 N N . GLY A 1 177 ? -2.113 -5.547 22.647 1.00 46.00 177 GLY A N 1
ATOM 1407 C CA . GLY A 1 177 ? -1.377 -4.917 21.578 1.00 46.00 177 GLY A CA 1
ATOM 1408 C C . GLY A 1 177 ? -1.432 -5.871 20.401 1.00 46.00 177 GLY A C 1
ATOM 1409 O O . GLY A 1 177 ? -0.828 -6.937 20.429 1.00 46.00 177 GLY A O 1
ATOM 1410 N N . SER A 1 178 ? -2.223 -5.514 19.401 1.00 49.56 178 SER A N 1
ATOM 1411 C CA . SER A 1 178 ? -2.284 -6.238 18.152 1.00 49.56 178 SER A CA 1
ATOM 1412 C C . SER A 1 178 ? -1.716 -5.276 17.126 1.00 49.56 178 SER A C 1
ATOM 1414 O O . SER A 1 178 ? -2.457 -4.471 16.563 1.00 49.56 178 SER A O 1
ATOM 1416 N N . PRO A 1 179 ? -0.384 -5.244 16.937 1.00 53.72 179 PRO A N 1
ATOM 1417 C CA . PRO A 1 179 ? 0.213 -4.457 15.886 1.00 53.72 179 PRO A CA 1
ATOM 1418 C C . PRO A 1 179 ? 0.493 -5.398 14.717 1.00 53.72 179 PRO A C 1
ATOM 1420 O O . PRO A 1 179 ? 1.642 -5.709 14.419 1.00 53.72 179 PRO A O 1
ATOM 1423 N N . ALA A 1 180 ? -0.558 -5.900 14.082 1.00 54.97 180 ALA A N 1
ATOM 1424 C CA . ALA A 1 180 ? -0.435 -6.464 12.752 1.00 54.97 180 ALA A CA 1
ATOM 1425 C C . ALA A 1 180 ? -1.780 -6.322 12.053 1.00 54.97 180 ALA A C 1
ATOM 1427 O O . ALA A 1 180 ? -2.742 -7.007 12.392 1.00 54.97 180 ALA A O 1
ATOM 1428 N N . ASN A 1 181 ? -1.853 -5.428 11.071 1.00 65.62 181 ASN A N 1
ATOM 1429 C CA . ASN A 1 181 ? -2.877 -5.577 10.051 1.00 65.62 181 ASN A CA 1
ATOM 1430 C C . ASN A 1 181 ? -2.549 -6.875 9.290 1.00 65.62 181 ASN A C 1
ATOM 1432 O O . ASN A 1 181 ? -1.589 -6.913 8.524 1.00 65.62 181 ASN A O 1
ATOM 1436 N N . THR A 1 182 ? -3.277 -7.952 9.589 1.00 67.81 182 THR A N 1
ATOM 1437 C CA . THR A 1 182 ? -3.087 -9.287 8.997 1.00 67.81 182 THR A CA 1
ATOM 1438 C C . THR A 1 182 ? -3.878 -9.481 7.705 1.00 67.81 182 THR A C 1
ATOM 1440 O O . THR A 1 182 ? -3.831 -10.559 7.109 1.00 67.81 182 THR A O 1
ATOM 1443 N N . ASP A 1 183 ? -4.597 -8.455 7.240 1.00 79.38 183 ASP A N 1
ATOM 1444 C CA . ASP A 1 183 ? -5.313 -8.520 5.974 1.00 79.38 183 ASP A CA 1
ATOM 1445 C C . ASP A 1 183 ? -4.378 -8.182 4.804 1.00 79.38 183 ASP A C 1
ATOM 1447 O O . ASP A 1 183 ? -4.198 -7.028 4.408 1.00 79.38 183 ASP A O 1
ATOM 1451 N N . PHE A 1 184 ? -3.781 -9.230 4.235 1.00 86.19 184 PHE A N 1
ATOM 1452 C CA . PHE A 1 184 ? -2.927 -9.148 3.050 1.00 86.19 184 PHE A CA 1
ATOM 1453 C C . PHE A 1 184 ? -3.680 -9.410 1.737 1.00 86.19 184 PHE A C 1
ATOM 1455 O O . PHE A 1 184 ? -3.045 -9.536 0.692 1.00 86.19 184 PHE A O 1
ATOM 1462 N N . SER A 1 185 ? -5.015 -9.478 1.748 1.00 85.81 185 SER A N 1
ATOM 1463 C CA . SER A 1 185 ? -5.822 -9.878 0.579 1.00 85.81 185 SER A CA 1
ATOM 1464 C C . SER A 1 185 ? -5.609 -9.007 -0.667 1.00 85.81 185 SER A C 1
ATOM 1466 O O . SER A 1 185 ? -5.753 -9.482 -1.792 1.00 85.81 185 SER A O 1
ATOM 1468 N N . ASN A 1 186 ? -5.206 -7.747 -0.481 1.00 88.44 186 ASN A N 1
ATOM 1469 C CA . ASN A 1 186 ? -4.941 -6.794 -1.564 1.00 88.44 186 ASN A CA 1
ATOM 1470 C C . ASN A 1 186 ? -3.544 -6.938 -2.207 1.00 88.44 186 ASN A C 1
ATOM 1472 O O . ASN A 1 186 ? -3.222 -6.206 -3.144 1.00 88.44 186 ASN A O 1
ATOM 1476 N N . LEU A 1 187 ? -2.693 -7.840 -1.708 1.00 90.56 187 LEU A N 1
ATOM 1477 C CA . LEU A 1 187 ? -1.339 -8.067 -2.224 1.00 90.56 187 LEU A CA 1
ATOM 1478 C C . LEU A 1 187 ? -1.313 -9.200 -3.263 1.00 90.56 187 LEU A C 1
ATOM 1480 O O . LEU A 1 187 ? -2.166 -10.080 -3.240 1.00 90.56 187 LEU A O 1
ATOM 1484 N N . PRO A 1 188 ? -0.319 -9.246 -4.165 1.00 93.00 188 PRO A N 1
ATOM 1485 C CA . PRO A 1 188 ? -0.091 -10.415 -5.016 1.00 93.00 188 PRO A CA 1
ATOM 1486 C C . PRO A 1 188 ? 0.125 -11.693 -4.195 1.00 93.00 188 PRO A C 1
ATOM 1488 O O . PRO A 1 188 ? 0.772 -11.637 -3.148 1.00 93.00 188 PRO A O 1
ATOM 1491 N N . GLN A 1 189 ? -0.325 -12.841 -4.716 1.00 94.06 189 GLN A N 1
ATOM 1492 C CA . GLN A 1 189 ? -0.270 -14.147 -4.036 1.00 94.06 189 GLN A CA 1
ATOM 1493 C C . GLN A 1 189 ? 1.102 -14.452 -3.411 1.00 94.06 189 GLN A C 1
ATOM 1495 O O . GLN A 1 189 ? 1.186 -14.829 -2.249 1.00 94.06 189 GLN A O 1
ATOM 1500 N N . TYR A 1 190 ? 2.185 -14.178 -4.146 1.00 93.75 190 TYR A N 1
ATOM 1501 C CA . TYR A 1 190 ? 3.560 -14.329 -3.662 1.00 93.75 190 TYR A CA 1
ATOM 1502 C C . TYR A 1 190 ? 3.816 -13.634 -2.312 1.00 93.75 190 TYR A C 1
ATOM 1504 O O . TYR A 1 190 ? 4.384 -14.232 -1.402 1.00 93.75 190 TYR A O 1
ATOM 1512 N N . TYR A 1 191 ? 3.387 -12.376 -2.164 1.00 94.06 191 TYR A N 1
ATOM 1513 C CA . TYR A 1 191 ? 3.590 -11.631 -0.922 1.00 94.06 191 TYR A CA 1
ATOM 1514 C C . TYR A 1 191 ? 2.654 -12.110 0.181 1.00 94.06 191 TYR A C 1
ATOM 1516 O O . TYR A 1 191 ? 3.066 -12.136 1.334 1.00 94.06 191 TYR A O 1
ATOM 1524 N N . GLN A 1 192 ? 1.431 -12.527 -0.159 1.00 93.75 192 GLN A N 1
ATOM 1525 C CA . GLN A 1 192 ? 0.513 -13.108 0.821 1.00 93.75 192 GLN A CA 1
ATOM 1526 C C . GLN A 1 192 ? 1.127 -14.347 1.481 1.00 93.75 192 GLN A C 1
ATOM 1528 O O . GLN A 1 192 ? 1.138 -14.454 2.707 1.00 93.75 192 GLN A O 1
ATOM 1533 N N . ASP A 1 193 ? 1.679 -15.256 0.676 1.00 94.00 193 ASP A N 1
ATOM 1534 C CA . ASP A 1 193 ? 2.265 -16.506 1.160 1.00 94.00 193 ASP A CA 1
ATOM 1535 C C . ASP A 1 193 ? 3.537 -16.260 1.980 1.00 94.00 193 ASP A C 1
ATOM 1537 O O . ASP A 1 193 ? 3.746 -16.889 3.017 1.00 94.00 193 ASP A O 1
ATOM 1541 N N . GLU A 1 194 ? 4.392 -15.330 1.551 1.00 94.88 194 GLU A N 1
ATOM 1542 C CA . GLU A 1 194 ? 5.624 -15.011 2.278 1.00 94.88 194 GLU A CA 1
ATOM 1543 C C . GLU A 1 194 ? 5.360 -14.241 3.577 1.00 94.88 194 GLU A C 1
ATOM 1545 O O . GLU A 1 194 ? 5.977 -14.540 4.600 1.00 94.88 194 GLU A O 1
ATOM 1550 N N . PHE A 1 195 ? 4.421 -13.294 3.580 1.00 94.25 195 PHE A N 1
ATOM 1551 C CA . PHE A 1 195 ? 4.074 -12.520 4.777 1.00 94.25 195 PHE A CA 1
ATOM 1552 C C . PHE A 1 195 ? 3.398 -13.389 5.829 1.00 94.25 195 PHE A C 1
ATOM 1554 O O . PHE A 1 195 ? 3.682 -13.237 7.017 1.00 94.25 195 PHE A O 1
ATOM 1561 N N . ARG A 1 196 ? 2.573 -14.346 5.395 1.00 92.31 196 ARG A N 1
ATOM 1562 C CA . ARG A 1 196 ? 1.977 -15.352 6.274 1.00 92.31 196 ARG A CA 1
ATOM 1563 C C . ARG A 1 196 ? 3.049 -16.150 7.015 1.00 92.31 196 ARG A C 1
ATOM 1565 O O . ARG A 1 196 ? 3.000 -16.219 8.235 1.00 92.31 196 ARG A O 1
ATOM 1572 N N . LYS A 1 197 ? 4.064 -16.658 6.309 1.00 93.94 197 LYS A N 1
ATOM 1573 C CA . LYS A 1 197 ? 5.174 -17.403 6.935 1.00 93.94 197 LYS A CA 1
ATOM 1574 C C . LYS A 1 197 ? 5.964 -16.551 7.924 1.00 93.94 197 LYS A C 1
ATOM 1576 O O . LYS A 1 197 ? 6.313 -17.026 8.998 1.00 93.94 197 LYS A O 1
ATOM 1581 N N . ILE A 1 198 ? 6.253 -15.293 7.574 1.00 93.50 198 ILE A N 1
ATOM 1582 C CA . ILE A 1 198 ? 6.943 -14.360 8.479 1.00 93.50 198 ILE A CA 1
ATOM 1583 C C . ILE A 1 198 ? 6.122 -14.179 9.762 1.00 93.50 198 ILE A C 1
ATOM 1585 O O . ILE A 1 198 ? 6.675 -14.303 10.854 1.00 93.50 198 ILE A O 1
ATOM 1589 N N . PHE A 1 199 ? 4.814 -13.952 9.632 1.00 91.25 199 PHE A N 1
ATOM 1590 C CA . PHE A 1 199 ? 3.897 -13.785 10.757 1.00 91.25 199 PHE A CA 1
ATOM 1591 C C . PHE A 1 199 ? 3.796 -15.048 11.630 1.00 91.25 199 PHE A C 1
ATOM 1593 O O . PHE A 1 199 ? 4.023 -14.974 12.834 1.00 91.25 199 PHE A O 1
ATOM 1600 N N . GLU A 1 200 ? 3.532 -16.212 11.032 1.00 91.06 200 GLU A N 1
ATOM 1601 C CA . GLU A 1 200 ? 3.398 -17.500 11.735 1.00 91.06 200 GLU A CA 1
ATOM 1602 C C . GLU A 1 200 ? 4.686 -17.911 12.458 1.00 91.06 200 GLU A C 1
ATOM 1604 O O . GLU A 1 200 ? 4.642 -18.480 13.545 1.00 91.06 200 GLU A O 1
ATOM 1609 N N . SER A 1 201 ? 5.846 -17.571 11.892 1.00 91.12 201 SER A N 1
ATOM 1610 C CA . SER A 1 201 ? 7.153 -17.849 12.497 1.00 91.12 201 SER A CA 1
ATOM 1611 C C . SER A 1 201 ? 7.512 -16.929 13.670 1.00 91.12 201 SER A C 1
ATOM 1613 O O . SER A 1 201 ? 8.632 -17.007 14.183 1.00 91.12 201 SER A O 1
ATOM 1615 N N . ASN A 1 202 ? 6.624 -16.002 14.047 1.00 89.12 202 ASN A N 1
ATOM 1616 C CA . ASN A 1 202 ? 6.926 -14.902 14.960 1.00 89.12 202 ASN A CA 1
ATOM 1617 C C . ASN A 1 202 ? 8.207 -14.146 14.544 1.00 89.12 202 ASN A C 1
ATOM 1619 O O . ASN A 1 202 ? 9.070 -13.825 15.359 1.00 89.12 202 ASN A O 1
ATOM 1623 N N . GLU A 1 203 ? 8.353 -13.915 13.233 1.00 90.06 203 GLU A N 1
ATOM 1624 C CA . GLU A 1 203 ? 9.455 -13.189 12.590 1.00 90.06 203 GLU A CA 1
ATOM 1625 C C . GLU A 1 203 ? 10.851 -13.791 12.749 1.00 90.06 203 GLU A C 1
ATOM 1627 O O . GLU A 1 203 ? 11.847 -13.114 12.463 1.00 90.06 203 GLU A O 1
ATOM 1632 N N . THR A 1 204 ? 10.946 -15.050 13.164 1.00 91.94 204 THR A N 1
ATOM 1633 C CA . THR A 1 204 ? 12.199 -15.808 13.070 1.00 91.94 204 THR A CA 1
ATOM 1634 C C . THR A 1 204 ? 12.594 -16.007 11.604 1.00 91.94 204 THR A C 1
ATOM 1636 O O . THR A 1 204 ? 13.767 -15.898 11.251 1.00 91.94 204 THR A O 1
ATOM 1639 N N . TYR A 1 205 ? 11.607 -16.175 10.721 1.00 94.25 205 TYR A N 1
ATOM 1640 C CA . TYR A 1 205 ? 11.778 -16.162 9.275 1.00 94.25 205 TYR A CA 1
ATOM 1641 C C . TYR A 1 205 ? 11.636 -14.738 8.711 1.00 94.25 205 TYR A C 1
ATOM 1643 O O . TYR A 1 205 ? 10.688 -14.019 9.028 1.00 94.25 205 TYR A O 1
ATOM 1651 N N . LYS A 1 206 ? 12.571 -14.324 7.842 1.00 93.44 206 LYS A N 1
ATOM 1652 C CA . LYS A 1 206 ? 12.628 -12.972 7.239 1.00 93.44 206 LYS A CA 1
ATOM 1653 C C . LYS A 1 206 ? 12.276 -12.946 5.743 1.00 93.44 206 LYS A C 1
ATOM 1655 O O . LYS A 1 206 ? 12.534 -11.961 5.054 1.00 93.44 206 LYS A O 1
ATOM 1660 N N . GLY A 1 207 ? 11.638 -14.002 5.247 1.00 93.25 207 GLY A N 1
ATOM 1661 C CA . GLY A 1 207 ? 11.270 -14.119 3.840 1.00 93.25 207 GLY A CA 1
ATOM 1662 C C . GLY A 1 207 ? 12.354 -14.770 2.984 1.00 93.25 207 GLY A C 1
ATOM 1663 O O . GLY A 1 207 ? 13.524 -14.845 3.357 1.00 93.25 207 GLY A O 1
ATOM 1664 N N . LYS A 1 208 ? 11.936 -15.249 1.811 1.00 95.31 208 LYS A N 1
ATOM 1665 C CA . LYS A 1 208 ? 12.829 -15.773 0.772 1.00 95.31 208 LYS A CA 1
ATOM 1666 C C . LYS A 1 208 ? 13.654 -14.668 0.120 1.00 95.31 208 LYS A C 1
ATOM 1668 O O . LYS A 1 208 ? 13.327 -13.486 0.230 1.00 95.31 208 LYS A O 1
ATOM 1673 N N . TRP A 1 209 ? 14.656 -15.090 -0.647 1.00 95.75 209 TRP A N 1
ATOM 1674 C CA . TRP A 1 209 ? 15.362 -14.229 -1.589 1.00 95.75 209 TRP A CA 1
ATOM 1675 C C . TRP A 1 209 ? 14.380 -13.519 -2.527 1.00 95.75 209 TRP A C 1
ATOM 1677 O O . TRP A 1 209 ? 13.595 -14.153 -3.237 1.00 95.75 209 TRP A O 1
ATOM 1687 N N . ASN A 1 210 ? 14.430 -12.192 -2.533 1.00 95.75 210 ASN A N 1
ATOM 1688 C CA . ASN A 1 210 ? 13.572 -11.347 -3.341 1.00 95.75 210 ASN A CA 1
ATOM 1689 C C . ASN A 1 210 ? 14.323 -10.894 -4.598 1.00 95.75 210 ASN A C 1
ATOM 1691 O O . ASN A 1 210 ? 15.040 -9.894 -4.600 1.00 95.75 210 ASN A O 1
ATOM 1695 N N . TRP A 1 211 ? 14.104 -11.625 -5.691 1.00 94.69 211 TRP A N 1
ATOM 1696 C CA . TRP A 1 211 ? 14.725 -11.347 -6.986 1.00 94.69 211 TRP A CA 1
ATOM 1697 C C . TRP A 1 211 ? 14.412 -9.955 -7.538 1.00 94.69 211 TRP A C 1
ATOM 1699 O O . TRP A 1 211 ? 15.273 -9.343 -8.161 1.00 94.69 211 TRP A O 1
ATOM 1709 N N . ALA A 1 212 ? 13.208 -9.429 -7.298 1.00 94.69 212 ALA A N 1
ATOM 1710 C CA . ALA A 1 212 ? 12.837 -8.098 -7.774 1.00 94.69 212 ALA A CA 1
ATOM 1711 C C . ALA A 1 212 ? 13.565 -6.995 -6.990 1.00 94.69 212 ALA A C 1
ATOM 1713 O O . ALA A 1 212 ? 14.041 -6.030 -7.583 1.00 94.69 212 ALA A O 1
ATOM 1714 N N . ALA A 1 213 ? 13.689 -7.160 -5.672 1.00 94.25 213 ALA A N 1
ATOM 1715 C CA . ALA A 1 213 ? 14.457 -6.252 -4.828 1.00 94.25 213 ALA A CA 1
ATOM 1716 C C . ALA A 1 213 ? 15.952 -6.296 -5.168 1.00 94.25 213 ALA A C 1
ATOM 1718 O O . ALA A 1 213 ? 16.589 -5.252 -5.217 1.00 94.25 213 ALA A O 1
ATOM 1719 N N . PHE A 1 214 ? 16.490 -7.478 -5.480 1.00 94.88 214 PHE A N 1
ATOM 1720 C CA . PHE A 1 214 ? 17.859 -7.611 -5.971 1.00 94.88 214 PHE A CA 1
ATOM 1721 C C . PHE A 1 214 ? 18.046 -6.938 -7.336 1.00 94.88 214 PHE A C 1
ATOM 1723 O O . PHE A 1 214 ? 18.932 -6.119 -7.487 1.00 94.88 214 PHE A O 1
ATOM 1730 N N . GLY A 1 215 ? 17.201 -7.208 -8.333 1.00 92.56 215 GLY A N 1
ATOM 1731 C CA . GLY A 1 215 ? 17.402 -6.667 -9.684 1.00 92.56 215 GLY A CA 1
ATOM 1732 C C . GLY A 1 215 ? 17.207 -5.151 -9.794 1.00 92.56 215 GLY A C 1
ATOM 1733 O O . GLY A 1 215 ? 17.900 -4.495 -10.565 1.00 92.56 215 GLY A O 1
ATOM 1734 N N . PHE A 1 216 ? 16.278 -4.584 -9.019 1.00 94.12 216 PHE A N 1
ATOM 1735 C CA . PHE A 1 216 ? 15.889 -3.172 -9.134 1.00 94.12 216 PHE A CA 1
ATOM 1736 C C . PHE A 1 216 ? 16.258 -2.319 -7.908 1.00 94.12 216 PHE A C 1
ATOM 1738 O O . PHE A 1 216 ? 16.013 -1.111 -7.919 1.00 94.12 216 PHE A O 1
ATOM 1745 N N . GLY A 1 217 ? 16.834 -2.918 -6.860 1.00 92.44 217 GLY A N 1
ATOM 1746 C CA . GLY A 1 217 ? 17.408 -2.229 -5.701 1.00 92.44 217 GLY A CA 1
ATOM 1747 C C . GLY A 1 217 ? 16.489 -1.149 -5.103 1.00 92.44 217 GLY A C 1
ATOM 1748 O O . GLY A 1 217 ? 15.313 -1.423 -4.821 1.00 92.44 217 GLY A O 1
ATOM 1749 N N . PRO A 1 218 ? 16.979 0.097 -4.956 1.00 92.56 218 PRO A N 1
ATOM 1750 C CA . PRO A 1 218 ? 16.203 1.229 -4.447 1.00 92.56 218 PRO A CA 1
ATOM 1751 C C . PRO A 1 218 ? 14.879 1.481 -5.162 1.00 92.56 218 PRO A C 1
ATOM 1753 O O . PRO A 1 218 ? 13.887 1.827 -4.521 1.00 92.56 218 PRO A O 1
ATOM 1756 N N . ILE A 1 219 ? 14.835 1.288 -6.484 1.00 94.56 219 ILE A N 1
ATOM 1757 C CA . ILE A 1 219 ? 13.634 1.543 -7.286 1.00 94.56 219 ILE A CA 1
ATOM 1758 C C . ILE A 1 219 ? 12.515 0.600 -6.840 1.00 94.56 219 ILE A C 1
ATOM 1760 O O . ILE A 1 219 ? 11.381 1.035 -6.637 1.00 94.56 219 ILE A O 1
ATOM 1764 N N . TRP A 1 220 ? 12.829 -0.679 -6.607 1.00 95.50 220 TRP A N 1
ATOM 1765 C CA . TRP A 1 220 ? 11.853 -1.629 -6.079 1.00 95.50 220 TRP A CA 1
ATOM 1766 C C . TRP A 1 220 ? 11.316 -1.181 -4.715 1.00 95.50 220 TRP A C 1
ATOM 1768 O O . TRP A 1 220 ? 10.098 -1.117 -4.544 1.00 95.50 220 TRP A O 1
ATOM 1778 N N . ALA A 1 221 ? 12.188 -0.804 -3.776 1.00 94.50 221 ALA A N 1
ATOM 1779 C CA . ALA A 1 221 ? 11.781 -0.399 -2.427 1.00 94.50 221 ALA A CA 1
ATOM 1780 C C . ALA A 1 221 ? 10.852 0.829 -2.445 1.00 94.50 221 ALA A C 1
ATOM 1782 O O . ALA A 1 221 ? 9.785 0.817 -1.821 1.00 94.50 221 ALA A O 1
ATOM 1783 N N . LEU A 1 222 ? 11.190 1.837 -3.257 1.00 94.88 222 LEU A N 1
ATOM 1784 C CA . LEU A 1 222 ? 10.382 3.044 -3.437 1.00 94.88 222 LEU A CA 1
ATOM 1785 C C . LEU A 1 222 ? 8.997 2.734 -4.017 1.00 94.88 222 LEU A C 1
ATOM 1787 O O . LEU A 1 222 ? 7.999 3.248 -3.514 1.00 94.88 222 LEU A O 1
ATOM 1791 N N . THR A 1 223 ? 8.894 1.835 -5.005 1.00 94.75 223 THR A N 1
ATOM 1792 C CA . THR A 1 223 ? 7.581 1.434 -5.558 1.00 94.75 223 THR A CA 1
ATOM 1793 C C . THR A 1 223 ? 6.683 0.725 -4.542 1.00 94.75 223 THR A C 1
ATOM 1795 O O . THR A 1 223 ? 5.469 0.664 -4.731 1.00 94.75 223 THR A O 1
ATOM 1798 N N . LYS A 1 224 ? 7.258 0.181 -3.462 1.00 92.56 224 LYS A N 1
ATOM 1799 C CA . LYS A 1 224 ? 6.527 -0.463 -2.362 1.00 92.56 224 LYS A CA 1
ATOM 1800 C C . LYS A 1 224 ? 6.240 0.472 -1.187 1.00 92.56 224 LYS A C 1
ATOM 1802 O O . LYS A 1 224 ? 5.589 0.042 -0.239 1.00 92.56 224 LYS A O 1
ATOM 1807 N N . GLY A 1 225 ? 6.688 1.728 -1.251 1.00 92.38 225 GLY A N 1
ATOM 1808 C CA . GLY A 1 225 ? 6.538 2.709 -0.173 1.00 92.38 225 GLY A CA 1
ATOM 1809 C C . GLY A 1 225 ? 7.568 2.564 0.954 1.00 92.38 225 GLY A C 1
ATOM 1810 O O . GLY A 1 225 ? 7.442 3.228 1.985 1.00 92.38 225 GLY A O 1
ATOM 1811 N N . VAL A 1 226 ? 8.593 1.723 0.772 1.00 94.62 226 VAL A N 1
ATOM 1812 C CA . VAL A 1 226 ? 9.706 1.580 1.719 1.00 94.62 226 VAL A CA 1
ATOM 1813 C C . VAL A 1 226 ? 10.793 2.579 1.332 1.00 94.62 226 VAL A C 1
ATOM 1815 O O . VAL A 1 226 ? 11.535 2.350 0.382 1.00 94.62 226 VAL A O 1
ATOM 1818 N N . TRP A 1 227 ? 10.871 3.708 2.035 1.00 94.56 227 TRP A N 1
ATOM 1819 C CA . TRP A 1 227 ? 11.697 4.849 1.614 1.00 94.56 227 TRP A CA 1
ATOM 1820 C C . TRP A 1 227 ? 12.968 5.054 2.450 1.00 94.56 227 TRP A C 1
ATOM 1822 O O . TRP A 1 227 ? 13.917 5.661 1.962 1.00 94.56 227 TRP A O 1
ATOM 1832 N N . VAL A 1 228 ? 13.034 4.528 3.678 1.00 94.31 228 VAL A N 1
ATOM 1833 C CA . VAL A 1 228 ? 14.220 4.707 4.541 1.00 94.31 228 VAL A CA 1
ATOM 1834 C C . VAL A 1 228 ? 15.428 3.941 3.999 1.00 94.31 228 VAL A C 1
ATOM 1836 O O . VAL A 1 228 ? 16.504 4.515 3.863 1.00 94.31 228 VAL A O 1
ATOM 1839 N N . ALA A 1 229 ? 15.250 2.668 3.639 1.00 93.19 229 ALA A N 1
ATOM 1840 C CA . ALA A 1 229 ? 16.317 1.844 3.069 1.00 93.19 229 ALA A CA 1
ATOM 1841 C C . ALA A 1 229 ? 16.949 2.453 1.795 1.00 93.19 229 ALA A C 1
ATOM 1843 O O . ALA A 1 229 ? 18.169 2.599 1.770 1.00 93.19 229 ALA A O 1
ATOM 1844 N N . PRO A 1 230 ? 16.182 2.878 0.766 1.00 94.19 230 PRO A N 1
ATOM 1845 C CA . PRO A 1 230 ? 16.774 3.502 -0.418 1.00 94.19 230 PRO A CA 1
ATOM 1846 C C . PRO A 1 230 ? 17.435 4.857 -0.126 1.00 94.19 230 PRO A C 1
ATOM 1848 O O . PRO A 1 230 ? 18.405 5.204 -0.792 1.00 94.19 230 PRO A O 1
ATOM 1851 N N . LEU A 1 231 ? 16.964 5.617 0.870 1.00 94.56 231 LEU A N 1
ATOM 1852 C CA . LEU A 1 231 ? 17.628 6.858 1.277 1.00 94.56 231 LEU A CA 1
ATOM 1853 C C . LEU A 1 231 ? 19.020 6.584 1.865 1.00 94.56 231 LEU A C 1
ATOM 1855 O O . LEU A 1 231 ? 19.982 7.250 1.488 1.00 94.56 231 LEU A O 1
ATOM 1859 N N . ILE A 1 232 ? 19.129 5.599 2.763 1.00 92.94 232 ILE A N 1
ATOM 1860 C CA . ILE A 1 232 ? 20.416 5.210 3.356 1.00 92.94 232 ILE A CA 1
ATOM 1861 C C . ILE A 1 232 ? 21.358 4.682 2.279 1.00 92.94 232 ILE A C 1
ATOM 1863 O O . ILE A 1 232 ? 22.533 5.042 2.283 1.00 92.94 232 ILE A O 1
ATOM 1867 N N . ASP A 1 233 ? 20.841 3.880 1.350 1.00 93.38 233 ASP A N 1
ATOM 1868 C CA . ASP A 1 233 ? 21.616 3.361 0.230 1.00 93.38 233 ASP A CA 1
ATOM 1869 C C . ASP A 1 233 ? 22.227 4.493 -0.613 1.00 93.38 233 ASP A C 1
ATOM 1871 O O . ASP A 1 233 ? 23.440 4.562 -0.780 1.00 93.38 233 ASP A O 1
ATOM 1875 N N . ILE A 1 234 ? 21.418 5.465 -1.053 1.00 93.50 234 ILE A N 1
ATOM 1876 C CA . ILE A 1 234 ? 21.882 6.592 -1.882 1.00 93.50 234 ILE A CA 1
ATOM 1877 C C . ILE A 1 234 ? 22.921 7.453 -1.148 1.00 93.50 234 ILE A C 1
ATOM 1879 O O . ILE A 1 234 ? 23.961 7.806 -1.719 1.00 93.50 234 ILE A O 1
ATOM 1883 N N . VAL A 1 235 ? 22.650 7.801 0.114 1.00 95.00 235 VAL A N 1
ATOM 1884 C CA . VAL A 1 235 ? 23.553 8.627 0.932 1.00 95.00 235 VAL A CA 1
ATOM 1885 C C . VAL A 1 235 ? 24.857 7.879 1.205 1.00 95.00 235 VAL A C 1
ATOM 1887 O O . VAL A 1 235 ? 25.942 8.429 1.013 1.00 95.00 235 VAL A O 1
ATOM 1890 N N . GLY A 1 236 ? 24.765 6.609 1.600 1.00 93.38 236 GLY A N 1
ATOM 1891 C CA . GLY A 1 236 ? 25.917 5.766 1.888 1.00 93.38 236 GLY A CA 1
ATOM 1892 C C . GLY A 1 236 ? 26.758 5.480 0.649 1.00 93.38 236 GLY A C 1
ATOM 1893 O O . GLY A 1 236 ? 27.984 5.574 0.707 1.00 93.38 236 GLY A O 1
ATOM 1894 N N . ALA A 1 237 ? 26.129 5.187 -0.489 1.00 94.50 237 ALA A N 1
ATOM 1895 C CA . ALA A 1 237 ? 26.816 4.980 -1.758 1.00 94.50 237 ALA A CA 1
ATOM 1896 C C . ALA A 1 237 ? 27.580 6.241 -2.179 1.00 94.50 237 ALA A C 1
ATOM 1898 O O . ALA A 1 237 ? 28.736 6.146 -2.576 1.00 94.50 237 ALA A O 1
ATOM 1899 N N . SER A 1 238 ? 26.988 7.424 -2.011 1.00 93.25 238 SER A N 1
ATOM 1900 C CA . SER A 1 238 ? 27.652 8.695 -2.322 1.00 93.25 238 SER A CA 1
ATOM 1901 C C . SER A 1 238 ? 28.849 8.955 -1.397 1.00 93.25 238 SER A C 1
ATOM 1903 O O . SER A 1 238 ? 29.922 9.327 -1.865 1.00 93.25 238 SER A O 1
ATOM 1905 N N . ALA A 1 239 ? 28.702 8.689 -0.095 1.00 95.25 239 ALA A N 1
ATOM 1906 C CA . ALA A 1 239 ? 29.769 8.866 0.894 1.00 95.25 239 ALA A CA 1
ATOM 1907 C C . ALA A 1 239 ? 30.931 7.864 0.744 1.00 95.25 239 ALA A C 1
ATOM 1909 O O . ALA A 1 239 ? 32.036 8.132 1.206 1.00 95.25 239 ALA A O 1
ATOM 1910 N N . THR A 1 240 ? 30.691 6.710 0.117 1.00 94.12 240 THR A N 1
ATOM 1911 C CA . THR A 1 240 ? 31.662 5.602 0.020 1.00 94.12 240 THR A CA 1
ATOM 1912 C C . THR A 1 240 ? 32.048 5.245 -1.412 1.00 94.12 240 THR A C 1
ATOM 1914 O O . THR A 1 240 ? 32.576 4.160 -1.648 1.00 94.12 240 THR A O 1
ATOM 1917 N N . LEU A 1 241 ? 31.770 6.130 -2.378 1.00 91.44 241 LEU A N 1
ATOM 1918 C CA . LEU A 1 241 ? 32.020 5.895 -3.807 1.00 91.44 241 LEU A CA 1
ATOM 1919 C C . LEU A 1 241 ? 31.443 4.551 -4.306 1.00 91.44 241 LEU A C 1
ATOM 1921 O O . LEU A 1 241 ? 32.044 3.853 -5.117 1.00 91.44 241 LEU A O 1
ATOM 1925 N N . GLY A 1 242 ? 30.263 4.184 -3.805 1.00 87.06 242 GLY A N 1
ATOM 1926 C CA . GLY A 1 242 ? 29.472 3.040 -4.257 1.00 87.06 242 GLY A CA 1
ATOM 1927 C C . GLY A 1 242 ? 29.629 1.751 -3.446 1.00 87.06 242 GLY A C 1
ATOM 1928 O O . GLY A 1 242 ? 28.831 0.838 -3.646 1.00 87.06 242 GLY A O 1
ATOM 1929 N N . VAL A 1 243 ? 30.569 1.661 -2.495 1.00 92.12 243 VAL A N 1
ATOM 1930 C CA . VAL A 1 243 ? 30.784 0.429 -1.702 1.00 92.12 243 VAL A CA 1
ATOM 1931 C C . VAL A 1 243 ? 29.537 0.046 -0.901 1.00 92.12 243 VAL A C 1
ATOM 1933 O O . VAL A 1 243 ? 29.084 -1.098 -0.960 1.00 92.12 243 VAL A O 1
ATOM 1936 N N . VAL A 1 244 ? 28.935 1.008 -0.195 1.00 90.06 244 VAL A N 1
ATOM 1937 C CA . VAL A 1 244 ? 27.680 0.780 0.544 1.00 90.06 244 VAL A CA 1
ATOM 1938 C C . VAL A 1 244 ? 26.534 0.421 -0.401 1.00 90.06 244 VAL A C 1
ATOM 1940 O O . VAL A 1 244 ? 25.715 -0.421 -0.043 1.00 90.06 244 VAL A O 1
ATOM 1943 N N . GLY A 1 245 ? 26.550 0.966 -1.621 1.00 92.00 245 GLY A N 1
ATOM 1944 C CA . GLY A 1 245 ? 25.607 0.635 -2.690 1.00 92.00 245 GLY A CA 1
ATOM 1945 C C . GLY A 1 245 ? 25.544 -0.858 -2.986 1.00 92.00 245 GLY A C 1
ATOM 1946 O O . GLY A 1 245 ? 24.482 -1.481 -2.979 1.00 92.00 245 GLY A O 1
ATOM 1947 N N . VAL A 1 246 ? 26.717 -1.465 -3.180 1.00 92.25 246 VAL A N 1
ATOM 1948 C CA . VAL A 1 246 ? 26.828 -2.903 -3.454 1.00 92.25 246 VAL A CA 1
ATOM 1949 C C . VAL A 1 246 ? 26.321 -3.727 -2.269 1.00 92.25 246 VAL A C 1
ATOM 1951 O O . VAL A 1 246 ? 25.577 -4.686 -2.467 1.00 92.25 246 VAL A O 1
ATOM 1954 N N . ILE A 1 247 ? 26.664 -3.338 -1.036 1.00 93.56 247 ILE A N 1
ATOM 1955 C CA . ILE A 1 247 ? 26.206 -4.027 0.182 1.00 93.56 247 ILE A CA 1
ATOM 1956 C C . ILE A 1 247 ? 24.679 -3.971 0.291 1.00 93.56 247 ILE A C 1
ATOM 1958 O O . ILE A 1 247 ? 24.030 -4.998 0.513 1.00 93.56 247 ILE A O 1
ATOM 1962 N N . TYR A 1 248 ? 24.090 -2.790 0.096 1.00 91.94 248 TYR A N 1
ATOM 1963 C CA . TYR A 1 248 ? 22.645 -2.605 0.173 1.00 91.94 248 TYR A CA 1
ATOM 1964 C C . TYR A 1 248 ? 21.898 -3.411 -0.885 1.00 91.94 248 TYR A C 1
ATOM 1966 O O . TYR A 1 248 ? 20.805 -3.907 -0.614 1.00 91.94 248 TYR A O 1
ATOM 1974 N N . TRP A 1 249 ? 22.503 -3.643 -2.049 1.00 91.88 249 TRP A N 1
ATOM 1975 C CA . TRP A 1 249 ? 21.913 -4.472 -3.097 1.00 91.88 249 TRP A CA 1
ATOM 1976 C C . TRP A 1 249 ? 21.641 -5.912 -2.633 1.00 91.88 249 TRP A C 1
ATOM 1978 O O . TRP A 1 249 ? 20.554 -6.456 -2.851 1.00 91.88 249 TRP A O 1
ATOM 1988 N N . PHE A 1 250 ? 22.585 -6.503 -1.894 1.00 94.75 250 PHE A N 1
ATOM 1989 C CA . PHE A 1 250 ? 22.407 -7.819 -1.274 1.00 94.75 250 PHE A CA 1
ATOM 1990 C C . PHE A 1 250 ? 21.451 -7.780 -0.075 1.00 94.75 250 PHE A C 1
ATOM 1992 O O . PHE A 1 250 ? 20.675 -8.719 0.124 1.00 94.75 250 PHE A O 1
ATOM 1999 N N . ILE A 1 251 ? 21.436 -6.689 0.699 1.00 94.94 251 ILE A N 1
ATOM 2000 C CA . ILE A 1 251 ? 20.457 -6.508 1.783 1.00 94.94 251 ILE A CA 1
ATOM 2001 C C . ILE A 1 251 ? 19.034 -6.477 1.213 1.00 94.94 251 ILE A C 1
ATOM 2003 O O . ILE A 1 251 ? 18.158 -7.170 1.731 1.00 94.94 251 ILE A O 1
ATOM 2007 N N . PHE A 1 252 ? 18.793 -5.755 0.116 1.00 94.88 252 PHE A N 1
ATOM 2008 C CA . PHE A 1 252 ? 17.501 -5.757 -0.572 1.00 94.88 252 PHE A CA 1
ATOM 2009 C C . PHE A 1 252 ? 17.098 -7.161 -1.024 1.00 94.88 252 PHE A C 1
ATOM 2011 O O . PHE A 1 252 ? 15.939 -7.545 -0.862 1.00 94.88 252 PHE A O 1
ATOM 2018 N N . ALA A 1 253 ? 18.045 -7.958 -1.512 1.00 95.44 253 ALA A N 1
ATOM 2019 C CA . ALA A 1 253 ? 17.782 -9.330 -1.920 1.00 95.44 253 ALA A CA 1
ATOM 2020 C C . ALA A 1 253 ? 17.332 -10.230 -0.758 1.00 95.44 253 ALA A C 1
ATOM 2022 O O . ALA A 1 253 ? 16.338 -10.946 -0.875 1.00 95.44 253 ALA A O 1
ATOM 2023 N N . ILE A 1 254 ? 18.035 -10.181 0.377 1.00 95.75 254 ILE A N 1
ATOM 2024 C CA . ILE A 1 254 ? 17.795 -11.082 1.515 1.00 95.75 254 ILE A CA 1
ATOM 2025 C C . ILE A 1 254 ? 16.641 -10.584 2.395 1.00 95.75 254 ILE A C 1
ATOM 2027 O O . ILE A 1 254 ? 15.867 -11.379 2.922 1.00 95.75 254 ILE A O 1
ATOM 2031 N N . ARG A 1 255 ? 16.515 -9.265 2.573 1.00 95.69 255 ARG A N 1
ATOM 2032 C CA . ARG A 1 255 ? 15.578 -8.638 3.520 1.00 95.69 255 ARG A CA 1
ATOM 2033 C C . ARG A 1 255 ? 14.435 -7.881 2.864 1.00 95.69 255 ARG A C 1
ATOM 2035 O O . ARG A 1 255 ? 13.543 -7.429 3.576 1.00 95.69 255 ARG A O 1
ATOM 2042 N N . GLY A 1 256 ? 14.381 -7.796 1.534 1.00 95.25 256 GLY A N 1
ATOM 2043 C CA . GLY A 1 256 ? 13.327 -7.083 0.803 1.00 95.25 256 GLY A CA 1
ATOM 2044 C C . GLY A 1 256 ? 11.918 -7.478 1.237 1.00 95.25 256 GLY A C 1
ATOM 2045 O O . GLY A 1 256 ? 11.106 -6.622 1.583 1.00 95.25 256 GLY A O 1
ATOM 2046 N N . ASN A 1 257 ? 11.628 -8.780 1.302 1.00 95.50 257 ASN A N 1
ATOM 2047 C CA . ASN A 1 257 ? 10.313 -9.261 1.739 1.00 95.50 257 ASN A CA 1
ATOM 2048 C C . ASN A 1 257 ? 9.975 -8.817 3.174 1.00 95.50 257 ASN A C 1
ATOM 2050 O O . ASN A 1 257 ? 8.862 -8.358 3.423 1.00 95.50 257 ASN A O 1
ATOM 2054 N N . TYR A 1 258 ? 10.933 -8.890 4.100 1.00 95.56 258 TYR A N 1
ATOM 2055 C CA . TYR A 1 258 ? 10.731 -8.480 5.489 1.00 95.56 258 TYR A CA 1
ATOM 2056 C C . TYR A 1 258 ? 10.587 -6.965 5.670 1.00 95.56 258 TYR A C 1
ATOM 2058 O O . TYR A 1 258 ? 9.750 -6.523 6.461 1.00 95.56 258 TYR A O 1
ATOM 2066 N N . MET A 1 259 ? 11.352 -6.164 4.924 1.00 94.88 259 MET A N 1
ATOM 2067 C CA . MET A 1 259 ? 11.197 -4.707 4.909 1.00 94.88 259 MET A CA 1
ATOM 2068 C C . MET A 1 259 ? 9.786 -4.324 4.461 1.00 94.88 259 MET A C 1
ATOM 2070 O O . MET A 1 259 ? 9.115 -3.519 5.109 1.00 94.88 259 MET A O 1
ATOM 2074 N N . TYR A 1 260 ? 9.296 -4.965 3.397 1.00 94.19 260 TYR A N 1
ATOM 2075 C CA . TYR A 1 260 ? 7.955 -4.699 2.892 1.00 94.19 260 TYR A CA 1
ATOM 2076 C C . TYR A 1 260 ? 6.859 -5.175 3.858 1.00 94.19 260 TYR A C 1
ATOM 2078 O O . TYR A 1 260 ? 5.906 -4.439 4.113 1.00 94.19 260 TYR A O 1
ATOM 2086 N N . TYR A 1 261 ? 7.024 -6.350 4.471 1.00 93.69 261 TYR A N 1
ATOM 2087 C CA . TYR A 1 261 ? 6.138 -6.832 5.535 1.00 93.69 261 TYR A CA 1
ATOM 2088 C C . TYR A 1 261 ? 6.082 -5.856 6.716 1.00 93.69 261 TYR A C 1
ATOM 2090 O O . TYR A 1 261 ? 5.003 -5.514 7.187 1.00 93.69 261 TYR A O 1
ATOM 2098 N N . SER A 1 262 ? 7.233 -5.365 7.178 1.00 92.00 262 SER A N 1
ATOM 2099 C CA . SER A 1 262 ? 7.317 -4.449 8.321 1.00 92.00 262 SER A CA 1
ATOM 2100 C C . SER A 1 262 ? 6.615 -3.121 8.044 1.00 92.00 262 SER A C 1
ATOM 2102 O O . SER A 1 262 ? 5.970 -2.565 8.937 1.00 92.00 262 SER A O 1
ATOM 2104 N N . TYR A 1 263 ? 6.673 -2.652 6.798 1.00 91.62 263 TYR A N 1
ATOM 2105 C CA . TYR A 1 263 ? 5.907 -1.494 6.364 1.00 91.62 263 TYR A CA 1
ATOM 2106 C C . TYR A 1 263 ? 4.397 -1.776 6.352 1.00 91.62 263 TYR A C 1
ATOM 2108 O O . TYR A 1 263 ? 3.644 -1.028 6.962 1.00 91.62 263 TYR A O 1
ATOM 2116 N N . ILE A 1 264 ? 3.940 -2.870 5.736 1.00 89.94 264 ILE A N 1
ATOM 2117 C CA . ILE A 1 264 ? 2.499 -3.148 5.600 1.00 89.94 264 ILE A CA 1
ATOM 2118 C C . ILE A 1 264 ? 1.850 -3.575 6.923 1.00 89.94 264 ILE A C 1
ATOM 2120 O O . ILE A 1 264 ? 0.815 -3.037 7.309 1.00 89.94 264 ILE A O 1
ATOM 2124 N N . ALA A 1 265 ? 2.441 -4.539 7.626 1.00 89.06 265 ALA A N 1
ATOM 2125 C CA . ALA A 1 265 ? 1.844 -5.133 8.817 1.00 89.06 265 ALA A CA 1
ATOM 2126 C C . ALA A 1 265 ? 1.987 -4.226 10.046 1.00 89.06 265 ALA A C 1
ATOM 2128 O O . ALA A 1 265 ? 1.074 -4.154 10.868 1.00 89.06 265 ALA A O 1
ATOM 2129 N N . LYS A 1 266 ? 3.121 -3.520 10.171 1.00 86.94 266 LYS A N 1
ATOM 2130 C CA . LYS A 1 266 ? 3.472 -2.761 11.384 1.00 86.94 266 LYS A CA 1
ATOM 2131 C C . LYS A 1 266 ? 3.585 -1.255 11.179 1.00 86.94 266 LYS A C 1
ATOM 2133 O O . LYS A 1 266 ? 3.829 -0.551 12.156 1.00 86.94 266 LYS A O 1
ATOM 2138 N N . ASN A 1 267 ? 3.470 -0.765 9.944 1.00 88.25 267 ASN A N 1
ATOM 2139 C CA . ASN A 1 267 ? 3.725 0.632 9.596 1.00 88.25 267 ASN A CA 1
ATOM 2140 C C . ASN A 1 267 ? 5.121 1.121 10.041 1.00 88.25 267 ASN A C 1
ATOM 2142 O O . ASN A 1 267 ? 5.287 2.263 10.467 1.00 88.25 267 ASN A O 1
ATOM 2146 N N . LYS A 1 268 ? 6.134 0.242 9.980 1.00 89.25 268 LYS A N 1
ATOM 2147 C CA . LYS A 1 268 ? 7.523 0.547 10.359 1.00 89.25 268 LYS A CA 1
ATOM 2148 C C . LYS A 1 268 ? 8.432 0.546 9.137 1.00 89.25 268 LYS A C 1
ATOM 2150 O O . LYS A 1 268 ? 8.473 -0.423 8.385 1.00 89.25 268 LYS A O 1
ATOM 2155 N N . GLN A 1 269 ? 9.209 1.613 8.989 1.00 90.75 269 GLN A N 1
ATOM 2156 C CA . GLN A 1 269 ? 10.260 1.724 7.982 1.00 90.75 269 GLN A CA 1
ATOM 2157 C C . GLN A 1 269 ? 11.557 1.163 8.568 1.00 90.75 269 GLN A C 1
ATOM 2159 O O . GLN A 1 269 ? 12.305 1.880 9.230 1.00 90.75 269 GLN A O 1
ATOM 2164 N N . LEU A 1 270 ? 11.780 -0.140 8.399 1.00 79.88 270 LEU A N 1
ATOM 2165 C CA . LEU A 1 270 ? 13.002 -0.782 8.871 1.00 79.88 270 LEU A CA 1
ATOM 2166 C C . LEU A 1 270 ? 14.059 -0.768 7.766 1.00 79.88 270 LEU A C 1
ATOM 2168 O O . LEU A 1 270 ? 13.757 -1.183 6.647 1.00 79.88 270 LEU A O 1
ATOM 2172 N N . PRO A 1 271 ? 15.285 -0.320 8.071 1.00 67.94 271 PRO A N 1
ATOM 2173 C CA . PRO A 1 271 ? 16.375 -0.380 7.113 1.00 67.94 271 PRO A CA 1
ATOM 2174 C C . PRO A 1 271 ? 16.951 -1.800 6.944 1.00 67.94 271 PRO A C 1
ATOM 2176 O O . PRO A 1 271 ? 17.595 -2.046 5.928 1.00 67.94 271 PRO A O 1
ATOM 2179 N N . ILE A 1 272 ? 16.754 -2.717 7.915 1.00 63.28 272 ILE A N 1
ATOM 2180 C CA . ILE A 1 272 ? 17.375 -4.064 7.982 1.00 63.28 272 ILE A CA 1
ATOM 2181 C C . ILE A 1 272 ? 16.473 -5.072 8.728 1.00 63.28 272 ILE A C 1
ATOM 2183 O O . ILE A 1 272 ? 15.842 -4.660 9.729 1.00 63.28 272 ILE A O 1
#

Secondary structure (DSSP, 8-state):
----HHHHHHHHHHHHHHHHHHHHHHHHHHHHHHHHHHHHTT--THHHHHHHHHHHHHHHHHHHHHHHHHHHHHHHHHHHHHHHHHHHHHHHHHHHHHHHHHHHHHHHHHT----SB-TTT--B--TT-SS-TTTSS-TTS-SSB-TTT--B--TT-SB-TTT-PBPP----------------TTS-HHHHHHHHHHHHTTTS---S--HHHHHHHHHHHHHTT--HHHHHHHHHHHHTTTHHHHHHHHHHHHHHHHHHHHHHHH------

Radius of gyration: 36.51 Å; Cα contacts (8 Å, |Δi|>4): 254; chains: 1; bounding box: 66×41×115 Å

Foldseek 3Di:
DDDDVVVVVVVVVVVCVVPPPVVVVVVVVVVVVVVVVCVVPVDPPPVVVVCVVCVVVVVVVVVVVVVVVVVVVVVVVVVVVVVVVVVVVVVVVVVVVVVVVVVVVVVVVVVLPAQQAAQVQLDGDDSPDCARPVPRHGRQAHRQAASHRSHGDDPPDQADPVPGHGRHHPPPPPPPPQQFPLPPVVPPPQLNVQLVVCVVVVNPDQGAFDPVCLVPPLVVCVVLVQHPQSVCLVVVCVVVVHPSVVVSSVVSRRRVSNQSSCCRTRVDNDND

Mean predicted aligned error: 19.43 Å

pLDDT: mean 81.64, std 14.0, range [34.88, 95.75]

Solvent-accessible surface area (backbone atoms only — not comparable to full-atom values): 15098 Å² total; per-residue (Å²): 136,84,80,52,74,66,58,58,50,55,56,47,57,54,53,49,54,64,65,54,58,54,59,58,54,52,51,55,50,52,52,53,50,50,54,53,51,48,69,72,63,76,61,60,71,68,61,61,51,50,52,63,68,48,48,62,57,51,52,51,52,52,49,52,53,55,54,52,49,57,53,50,54,56,51,49,55,53,49,52,56,50,52,56,52,49,53,56,49,53,52,52,51,51,57,52,51,56,53,49,50,54,50,50,54,55,48,54,65,61,65,66,73,46,49,44,9,17,4,72,78,33,44,78,38,59,76,83,53,72,50,26,92,88,75,73,44,46,34,35,68,38,53,48,18,30,33,78,77,30,45,80,42,56,88,86,55,58,51,39,91,86,78,69,47,73,58,68,60,61,68,71,75,69,73,67,87,73,78,53,62,78,81,46,83,92,48,60,67,72,56,38,59,41,47,49,50,20,58,77,50,74,58,76,44,46,48,61,76,26,65,60,23,39,77,46,30,50,60,40,35,48,78,72,71,42,54,56,41,37,50,52,30,55,54,40,12,66,76,51,81,41,57,44,36,59,55,43,30,55,46,26,16,50,38,34,48,37,36,52,40,35,34,67,30,56,71,36,80,49,72,122